Protein AF-A0A0F9A1L5-F1 (afdb_monomer)

Sequence (246 aa):
DGLPMYLDESDMRPLFGGRRVFIVKGAKEIPPLPSGDDVLIIVSASKKKLKSSNANRIHNFPKLKTYDDNNEVISWILKEGARLNIDLSRVAGALFVNCGRSLRKISSEIGKLAILSPTGAVAPQDARSIMCFSADLTPKSVVDSVCEGRPAMALAFLDKLQEGGDETGWIIAFLQRHVLRQFQMESLNEAGVPQTEAASRLGVHPFVYRKMSESRLGLWSRSSLFSSVEKLRELDVAHKRGKSRR

pLDDT: mean 78.54, std 10.48, range [40.97, 94.12]

Solvent-accessible surface area (backbone atoms only — not comparable to full-atom values): 14789 Å² total; per-residue (Å²): 138,62,67,68,61,52,52,60,59,55,70,53,79,59,95,80,71,66,76,47,77,47,76,46,74,69,43,93,62,84,71,88,76,64,88,66,93,49,61,49,78,47,80,38,53,88,86,61,90,83,84,61,94,85,54,92,75,85,87,83,83,75,83,71,49,76,48,99,93,52,42,45,58,45,58,47,46,44,52,54,24,54,75,64,57,25,42,35,84,80,36,30,68,57,48,38,70,75,42,54,88,41,62,69,56,41,50,54,52,50,54,55,48,39,72,76,36,74,74,44,71,53,49,62,67,59,49,58,67,70,42,58,71,74,63,59,79,38,52,62,58,26,42,51,24,51,66,62,73,33,58,71,60,17,49,59,44,46,60,60,35,53,78,79,43,93,53,61,71,55,32,53,53,50,43,51,56,47,46,54,49,49,52,52,49,50,53,35,54,75,70,67,47,53,65,67,58,42,13,57,77,70,73,45,54,52,71,56,42,48,50,61,49,68,68,35,74,85,77,69,48,74,68,58,42,52,54,48,51,53,54,49,50,52,49,51,54,32,46,79,66,67,65,62,82,124

Secondary structure (DSSP, 8-state):
--HHHHHHHHHSPPTT---EEEEE-S-SSPPPPPSSTTEEEEE--SSS----TT-S-----PPPPEETTEEHHHHHHHHHHHHTTEE-TTTHHHHHHHHTT-HHHHHHHHHHHHHH-SSEEPPHHHHHHHS-----S-HHHHHHHHHTT-HHHHHHHHHHHHTT---HHHHHHHHHHHHHHHHHHHHHHHTT--HHHHHHHTTS-HHHHHHHHHTTTTT--HHHHHH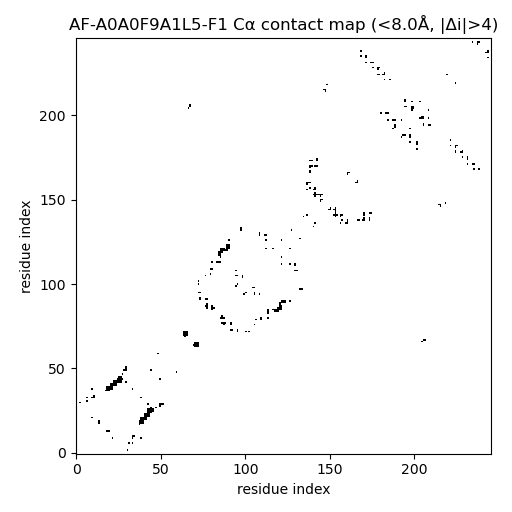HHHHHHHHHHHHHTTTT--

Structure (mmCIF, N/CA/C/O backbone):
data_AF-A0A0F9A1L5-F1
#
_entry.id   AF-A0A0F9A1L5-F1
#
loop_
_atom_site.group_PDB
_atom_site.id
_atom_site.type_symbol
_atom_site.label_atom_id
_atom_site.label_alt_id
_atom_site.label_comp_id
_atom_site.label_asym_id
_atom_site.label_entity_id
_atom_site.label_seq_id
_atom_site.pdbx_PDB_ins_code
_atom_site.Cartn_x
_atom_site.Cartn_y
_atom_site.Cartn_z
_atom_site.occupancy
_atom_site.B_iso_or_equiv
_atom_site.auth_seq_id
_atom_site.auth_comp_id
_atom_site.auth_asym_id
_atom_site.auth_atom_id
_atom_site.pdbx_PDB_model_num
ATOM 1 N N . ASP A 1 1 ? 24.715 -17.936 3.622 1.00 51.00 1 ASP A N 1
ATOM 2 C CA . ASP A 1 1 ? 25.396 -19.227 3.397 1.00 51.00 1 ASP A CA 1
ATOM 3 C C . ASP A 1 1 ? 26.012 -19.397 2.000 1.00 51.00 1 ASP A C 1
ATOM 5 O O . ASP A 1 1 ? 26.760 -20.337 1.816 1.00 51.00 1 ASP A O 1
ATOM 9 N N . GLY A 1 2 ? 25.816 -18.476 1.037 1.00 57.34 2 GLY A N 1
ATOM 10 C CA . GLY A 1 2 ? 26.421 -18.566 -0.313 1.00 57.34 2 GLY A CA 1
ATOM 11 C C . GLY A 1 2 ? 27.708 -17.758 -0.560 1.00 57.34 2 GLY A C 1
ATOM 12 O O . GLY A 1 2 ? 28.147 -17.662 -1.698 1.00 57.34 2 GLY A O 1
ATOM 13 N N . LEU A 1 3 ? 28.297 -17.136 0.469 1.00 60.75 3 LEU A N 1
ATOM 14 C CA . LEU A 1 3 ? 29.545 -16.361 0.330 1.00 60.75 3 LEU A CA 1
ATOM 15 C C . LEU A 1 3 ? 30.764 -17.204 -0.102 1.00 60.75 3 LEU A C 1
ATOM 17 O O . LEU A 1 3 ? 31.516 -16.703 -0.931 1.00 60.75 3 LEU A O 1
ATOM 21 N N . PRO A 1 4 ? 30.957 -18.448 0.391 1.00 61.22 4 PRO A N 1
ATOM 22 C CA . PRO A 1 4 ? 32.078 -19.292 -0.036 1.00 61.22 4 PRO A CA 1
ATOM 23 C C . PRO A 1 4 ? 32.006 -19.654 -1.527 1.00 61.22 4 PRO A C 1
ATOM 25 O O . PRO A 1 4 ? 32.971 -19.465 -2.251 1.00 61.22 4 PRO A O 1
ATOM 28 N N . MET A 1 5 ? 30.823 -20.052 -2.007 1.00 66.25 5 MET A N 1
ATOM 29 C CA . MET A 1 5 ? 30.584 -20.426 -3.409 1.00 66.25 5 MET A CA 1
ATOM 30 C C . MET A 1 5 ? 30.807 -19.260 -4.386 1.00 66.25 5 MET A C 1
ATOM 32 O O . MET A 1 5 ? 31.338 -19.450 -5.473 1.00 66.25 5 MET A O 1
ATOM 36 N N . TYR A 1 6 ? 30.438 -18.039 -3.987 1.00 72.31 6 TYR A N 1
ATOM 37 C CA . TYR A 1 6 ? 30.684 -16.840 -4.792 1.00 72.31 6 TYR A CA 1
ATOM 38 C C . TYR A 1 6 ? 32.181 -16.588 -5.022 1.00 72.31 6 TYR A C 1
ATOM 40 O O . TYR A 1 6 ? 32.547 -16.191 -6.123 1.00 72.31 6 TYR A O 1
ATOM 48 N N . LEU A 1 7 ? 33.034 -16.814 -4.016 1.00 70.94 7 LEU A N 1
ATOM 49 C CA . LEU A 1 7 ? 34.476 -16.578 -4.145 1.00 70.94 7 LEU A CA 1
ATOM 50 C C . LEU A 1 7 ? 35.096 -17.555 -5.139 1.00 70.94 7 LEU A C 1
ATOM 52 O O . LEU A 1 7 ? 35.741 -17.114 -6.090 1.00 70.94 7 LEU A O 1
ATOM 56 N N . ASP A 1 8 ? 34.782 -18.841 -4.986 1.00 73.81 8 ASP A N 1
ATOM 57 C CA . ASP A 1 8 ? 35.280 -19.896 -5.867 1.00 73.81 8 ASP A CA 1
ATOM 58 C C . ASP A 1 8 ? 34.876 -19.645 -7.329 1.00 73.81 8 ASP A C 1
ATOM 60 O O . ASP A 1 8 ? 35.714 -19.688 -8.225 1.00 73.81 8 ASP A O 1
ATOM 64 N N . GLU A 1 9 ? 33.611 -19.306 -7.594 1.00 74.19 9 GLU A N 1
ATOM 65 C CA . GLU A 1 9 ? 33.137 -19.007 -8.955 1.0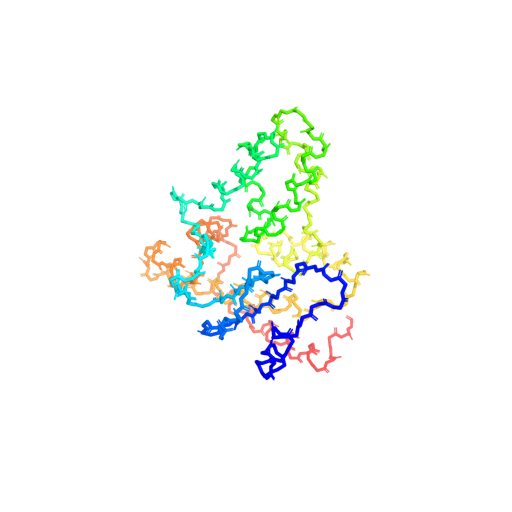0 74.19 9 GLU A CA 1
ATOM 66 C C . GLU A 1 9 ? 33.715 -17.701 -9.522 1.00 74.19 9 GLU A C 1
ATOM 68 O O . GLU A 1 9 ? 33.924 -17.571 -10.735 1.00 74.19 9 GLU A O 1
ATOM 73 N N . SER A 1 10 ? 33.970 -16.716 -8.659 1.00 70.94 10 SER A N 1
ATOM 74 C CA . SER A 1 10 ? 34.492 -15.412 -9.066 1.00 70.94 10 SER A CA 1
ATOM 75 C C . SER A 1 10 ? 35.963 -15.451 -9.486 1.00 70.94 10 SER A C 1
ATOM 77 O O . SER A 1 10 ? 36.361 -14.675 -10.360 1.00 70.94 10 SER A O 1
ATOM 79 N N . ASP A 1 11 ? 36.731 -16.420 -8.990 1.00 73.06 11 ASP A N 1
ATOM 80 C CA . ASP A 1 11 ? 38.130 -16.628 -9.376 1.00 73.06 11 ASP A CA 1
ATOM 81 C C . ASP A 1 11 ? 38.292 -17.588 -10.575 1.00 73.06 11 ASP A C 1
ATOM 83 O O . ASP A 1 11 ? 39.351 -17.634 -11.208 1.00 73.06 11 ASP A O 1
ATOM 87 N N . MET A 1 12 ? 37.236 -18.313 -10.970 1.00 76.31 12 MET A N 1
ATOM 88 C CA . MET A 1 12 ? 37.276 -19.200 -12.140 1.00 76.31 12 MET A CA 1
ATOM 89 C C . MET A 1 12 ? 37.280 -18.434 -13.467 1.00 76.31 12 MET A C 1
ATOM 91 O O . MET A 1 12 ? 36.335 -17.722 -13.802 1.00 76.31 12 MET A O 1
ATOM 95 N N . ARG A 1 13 ? 38.300 -18.653 -14.305 1.00 72.19 13 ARG A N 1
ATOM 96 C CA . ARG A 1 13 ? 38.320 -18.089 -15.664 1.00 72.19 13 ARG A CA 1
ATOM 97 C C . ARG A 1 13 ? 37.220 -18.719 -16.533 1.00 72.19 13 ARG A C 1
ATOM 99 O O . ARG A 1 13 ? 37.105 -19.945 -16.566 1.00 72.19 13 ARG A O 1
ATOM 106 N N . PRO A 1 14 ? 36.437 -17.920 -17.277 1.00 74.62 14 PRO A N 1
ATOM 107 C CA . PRO A 1 14 ? 35.403 -18.452 -18.152 1.00 74.62 14 PRO A CA 1
ATOM 108 C C . PRO A 1 14 ? 36.034 -19.247 -19.300 1.00 74.62 14 PRO A C 1
ATOM 110 O O . PRO A 1 14 ? 36.893 -18.737 -20.018 1.00 74.62 14 PRO A O 1
ATOM 113 N N . LEU A 1 15 ? 35.562 -20.482 -19.496 1.00 71.25 15 LEU A N 1
ATOM 114 C CA . LEU A 1 15 ? 36.123 -21.458 -20.445 1.00 71.25 15 LEU A CA 1
ATOM 115 C C . LEU A 1 15 ? 36.161 -20.985 -21.908 1.00 71.25 15 LEU A C 1
ATOM 117 O O . LEU A 1 15 ? 36.963 -21.490 -22.685 1.00 71.25 15 LEU A O 1
ATOM 121 N N . PHE A 1 16 ? 35.328 -20.012 -22.282 1.00 74.62 16 PHE A N 1
ATOM 122 C CA . PHE A 1 16 ? 35.190 -19.546 -23.668 1.00 74.62 16 PHE A CA 1
ATOM 123 C C . PHE A 1 16 ? 35.529 -18.066 -23.870 1.00 74.62 16 PHE A C 1
ATOM 125 O O . PHE A 1 16 ? 35.281 -17.535 -24.946 1.00 74.62 16 PHE A O 1
ATOM 132 N N . GLY A 1 17 ? 36.095 -17.401 -22.853 1.00 69.19 17 GLY A N 1
ATOM 133 C CA . GLY A 1 17 ? 36.328 -15.956 -22.881 1.00 69.19 17 GLY A CA 1
ATOM 134 C C . GLY A 1 17 ? 35.011 -15.171 -22.864 1.00 69.19 17 GLY A C 1
ATOM 135 O O . GLY A 1 17 ? 34.242 -15.159 -23.818 1.00 69.19 17 GLY A O 1
ATOM 136 N N . GLY A 1 18 ? 34.714 -14.497 -21.757 1.00 75.19 18 GLY A N 1
ATOM 137 C CA . GLY A 1 18 ? 33.472 -13.742 -21.620 1.00 75.19 18 GLY A CA 1
ATOM 138 C C . GLY A 1 18 ? 33.444 -12.929 -20.338 1.00 75.19 18 GLY A C 1
ATOM 139 O O . GLY A 1 18 ? 34.212 -13.191 -19.418 1.00 75.19 18 GLY A O 1
ATOM 140 N N . ARG A 1 19 ? 32.560 -11.930 -20.279 1.00 82.12 19 ARG A N 1
ATOM 141 C CA . ARG A 1 19 ? 32.339 -11.162 -19.049 1.00 82.12 19 ARG A CA 1
ATOM 142 C C . ARG A 1 19 ? 31.378 -11.912 -18.134 1.00 82.12 19 ARG A C 1
ATOM 144 O O . ARG A 1 19 ? 30.372 -12.441 -18.600 1.00 82.12 19 ARG A O 1
ATOM 151 N N . ARG A 1 20 ? 31.664 -11.922 -16.837 1.00 81.50 20 ARG A N 1
ATOM 152 C CA . ARG A 1 20 ? 30.852 -12.577 -15.804 1.00 81.50 20 ARG A CA 1
ATOM 153 C C . ARG A 1 20 ? 30.088 -11.528 -15.006 1.00 81.50 20 ARG A C 1
ATOM 155 O O . ARG A 1 20 ? 30.603 -10.439 -14.759 1.00 81.50 20 ARG A O 1
ATOM 162 N N . VAL A 1 21 ? 28.855 -11.841 -14.610 1.00 84.75 21 VAL A N 1
ATOM 163 C CA . VAL A 1 21 ? 28.034 -10.949 -13.780 1.00 84.75 21 VAL A CA 1
ATOM 164 C C . VAL A 1 21 ? 27.566 -11.689 -12.537 1.00 84.75 21 VAL A C 1
ATOM 166 O O . VAL A 1 21 ? 26.820 -12.659 -12.644 1.00 84.75 21 VAL A O 1
ATOM 169 N N . PHE A 1 22 ? 27.940 -11.192 -11.360 1.00 85.75 22 PHE A N 1
ATOM 170 C CA . PHE A 1 22 ? 27.479 -11.722 -10.077 1.00 85.75 22 PHE A CA 1
ATOM 171 C C . PHE A 1 22 ? 26.500 -10.753 -9.418 1.00 85.75 22 PHE A C 1
ATOM 173 O O . PHE A 1 22 ? 26.768 -9.556 -9.309 1.00 85.75 22 PHE A O 1
ATOM 180 N N . ILE A 1 23 ? 25.357 -11.262 -8.951 1.00 86.25 23 ILE A N 1
ATOM 181 C CA . ILE A 1 23 ? 24.341 -10.462 -8.256 1.00 86.25 23 ILE A CA 1
ATOM 182 C C . ILE A 1 23 ? 24.229 -10.945 -6.812 1.00 86.25 23 ILE A C 1
ATOM 184 O O . ILE A 1 23 ? 23.592 -11.957 -6.525 1.00 86.25 23 ILE A O 1
ATOM 188 N N . VAL A 1 24 ? 24.791 -10.173 -5.885 1.00 85.88 24 VAL A N 1
ATOM 189 C CA . VAL A 1 24 ? 24.735 -10.457 -4.449 1.00 85.88 24 VAL A CA 1
ATOM 190 C C . VAL A 1 24 ? 23.568 -9.6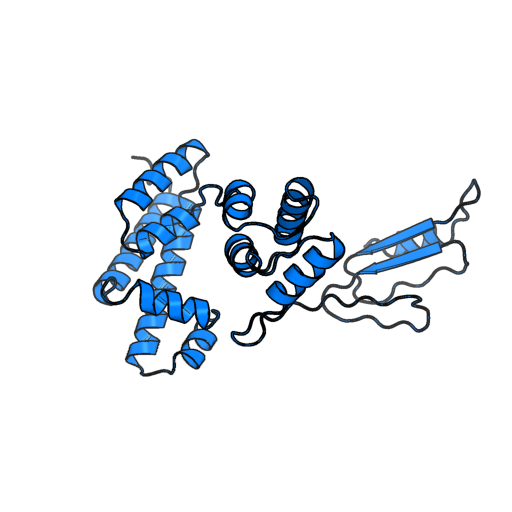84 -3.837 1.00 85.88 24 VAL A C 1
ATOM 192 O O . VAL A 1 24 ? 23.600 -8.458 -3.710 1.00 85.88 24 VAL A O 1
ATOM 195 N N . LYS A 1 25 ? 22.498 -10.397 -3.472 1.00 85.25 25 LYS A N 1
ATOM 196 C CA . LYS A 1 25 ? 21.269 -9.807 -2.916 1.00 85.25 25 LYS A CA 1
ATOM 197 C C . LYS A 1 25 ? 21.288 -9.800 -1.388 1.00 85.25 25 LYS A C 1
ATOM 199 O O . LYS A 1 25 ? 21.671 -10.781 -0.765 1.00 85.25 25 LYS A O 1
ATOM 204 N N . GLY A 1 26 ? 20.798 -8.718 -0.784 1.00 84.19 26 GLY A N 1
ATOM 205 C CA . GLY A 1 26 ? 20.629 -8.619 0.670 1.00 84.19 26 GLY A CA 1
ATOM 206 C C . GLY A 1 26 ? 21.943 -8.564 1.454 1.00 84.19 26 GLY A C 1
ATOM 207 O O . GLY A 1 26 ? 21.976 -8.973 2.614 1.00 84.19 26 GLY A O 1
ATOM 208 N N . ALA A 1 27 ? 23.016 -8.070 0.836 1.00 85.19 27 ALA A N 1
ATOM 209 C CA . ALA A 1 27 ? 24.334 -8.008 1.446 1.00 85.19 27 ALA A CA 1
ATOM 210 C C . ALA A 1 27 ? 24.335 -7.087 2.678 1.00 85.19 27 ALA A C 1
ATOM 212 O O . ALA A 1 27 ? 23.818 -5.965 2.640 1.00 85.19 27 ALA A O 1
ATOM 213 N N . LYS A 1 28 ? 24.914 -7.570 3.784 1.00 85.62 28 LYS A N 1
ATOM 214 C CA . LYS A 1 28 ? 25.139 -6.768 5.000 1.00 85.62 28 LYS A CA 1
ATOM 215 C C . LYS A 1 28 ? 26.419 -5.939 4.905 1.00 85.62 28 LYS A C 1
ATOM 217 O O . LYS A 1 28 ? 26.470 -4.845 5.458 1.00 85.62 28 LYS A O 1
ATOM 222 N N . GLU A 1 29 ? 27.405 -6.459 4.185 1.00 86.25 29 GLU A N 1
ATOM 223 C CA . GLU A 1 29 ? 28.727 -5.880 3.954 1.00 86.25 29 GLU A CA 1
ATOM 224 C C . GLU A 1 29 ? 29.121 -6.105 2.494 1.00 86.25 29 GLU A C 1
ATOM 226 O O . GLU A 1 29 ? 28.464 -6.867 1.780 1.00 86.25 29 GLU A O 1
ATOM 231 N N . ILE A 1 30 ? 30.154 -5.404 2.028 1.00 84.12 30 ILE A N 1
ATOM 232 C CA . ILE A 1 30 ? 30.657 -5.595 0.666 1.00 84.12 30 ILE A CA 1
ATOM 233 C C . ILE A 1 30 ? 31.367 -6.949 0.633 1.00 84.12 30 ILE A C 1
ATOM 235 O O . ILE A 1 30 ? 32.288 -7.142 1.427 1.00 84.12 30 ILE A O 1
ATOM 239 N N . PRO A 1 31 ? 30.938 -7.890 -0.228 1.00 83.69 31 PRO A N 1
ATOM 240 C CA . PRO A 1 31 ? 31.643 -9.154 -0.366 1.00 83.69 31 PRO A CA 1
ATOM 241 C C . PRO A 1 31 ? 33.058 -8.892 -0.899 1.00 83.69 31 PRO A C 1
ATOM 243 O O . PRO A 1 31 ? 33.277 -7.863 -1.549 1.00 83.69 31 PRO A O 1
ATOM 246 N N . PRO A 1 32 ? 34.011 -9.808 -0.667 1.00 82.94 32 PRO A N 1
ATOM 247 C CA . PRO A 1 32 ? 35.329 -9.685 -1.269 1.00 82.94 32 PRO A CA 1
ATOM 248 C C . PRO A 1 32 ? 35.186 -9.545 -2.789 1.00 82.94 32 PRO A C 1
ATOM 250 O O . PRO A 1 32 ? 34.345 -10.196 -3.417 1.00 82.94 32 PRO A O 1
ATOM 253 N N . LEU A 1 33 ? 35.939 -8.615 -3.366 1.00 79.88 33 LEU A N 1
ATOM 254 C CA . LEU A 1 33 ? 35.862 -8.334 -4.792 1.00 79.88 33 LEU A CA 1
ATOM 255 C C . LEU A 1 33 ? 36.923 -9.196 -5.497 1.00 79.88 33 LEU A C 1
ATOM 257 O O . LEU A 1 33 ? 38.094 -9.057 -5.141 1.00 79.88 33 LEU A O 1
ATOM 261 N N . PRO A 1 34 ? 36.551 -10.080 -6.442 1.00 75.00 34 PRO A N 1
ATOM 262 C CA . PRO A 1 34 ? 37.499 -10.803 -7.282 1.00 75.00 34 PRO A CA 1
ATOM 263 C C . PRO A 1 34 ? 38.436 -9.850 -8.017 1.00 75.00 34 PRO A C 1
ATOM 265 O O . PRO A 1 34 ? 38.108 -8.690 -8.284 1.00 75.00 34 PRO A O 1
ATOM 268 N N . SER A 1 35 ? 39.603 -10.374 -8.371 1.00 68.75 35 SER A N 1
ATOM 269 C CA . SER A 1 35 ? 40.602 -9.645 -9.148 1.00 68.75 35 SER A CA 1
ATOM 270 C C . SER A 1 35 ? 40.353 -9.852 -10.644 1.00 68.75 35 SER A C 1
ATOM 272 O O . SER A 1 35 ? 40.331 -10.991 -11.101 1.00 68.75 35 SER A O 1
ATOM 274 N N . GLY A 1 36 ? 40.196 -8.771 -11.414 1.00 70.94 36 GLY A N 1
ATOM 275 C CA . GLY A 1 36 ? 40.075 -8.829 -12.878 1.00 70.94 36 GLY A CA 1
ATOM 276 C C . GLY A 1 36 ? 39.043 -7.865 -13.467 1.00 70.94 36 GLY A C 1
ATOM 277 O O . GLY A 1 36 ? 38.076 -7.485 -12.810 1.00 70.94 36 GLY A O 1
ATOM 278 N N . ASP A 1 37 ? 39.239 -7.493 -14.735 1.00 74.12 37 ASP A N 1
ATOM 279 C CA . ASP A 1 37 ? 38.371 -6.551 -15.465 1.00 74.12 37 ASP A CA 1
ATOM 280 C C . ASP A 1 37 ? 37.212 -7.248 -16.211 1.00 74.12 37 ASP A C 1
ATOM 282 O O . ASP A 1 37 ? 36.395 -6.604 -16.875 1.00 74.12 37 ASP A O 1
ATOM 286 N N . ASP A 1 38 ? 37.124 -8.578 -16.123 1.00 78.69 38 ASP A N 1
ATOM 287 C CA . ASP A 1 38 ? 36.108 -9.399 -16.784 1.00 78.69 38 ASP A CA 1
ATOM 288 C C . ASP A 1 38 ? 34.854 -9.631 -15.923 1.00 78.69 38 ASP A C 1
ATOM 290 O O . ASP A 1 38 ? 33.894 -10.237 -16.403 1.00 78.69 38 ASP A O 1
ATOM 294 N N . VAL A 1 39 ? 34.819 -9.131 -14.682 1.00 80.56 39 VAL A N 1
ATOM 295 C CA . VAL A 1 39 ? 33.730 -9.389 -13.729 1.00 80.56 39 VAL A CA 1
ATOM 296 C C . VAL A 1 39 ? 32.977 -8.112 -13.348 1.00 80.56 39 VAL A C 1
ATOM 298 O O . VAL A 1 39 ? 33.543 -7.156 -12.826 1.00 80.56 39 VAL A O 1
ATOM 301 N N . LEU A 1 40 ? 31.655 -8.111 -13.542 1.00 82.75 40 LEU A N 1
ATOM 302 C CA . LEU A 1 40 ? 30.743 -7.105 -12.996 1.00 82.75 40 LEU A CA 1
ATOM 303 C C . LEU A 1 40 ? 30.022 -7.664 -11.767 1.00 82.75 40 LEU A C 1
ATOM 305 O O . LEU A 1 40 ? 29.357 -8.694 -11.841 1.00 82.75 40 LEU A O 1
ATOM 309 N N . ILE A 1 41 ? 30.073 -6.947 -10.647 1.00 84.69 41 ILE A N 1
ATOM 310 C CA . ILE A 1 41 ? 29.390 -7.357 -9.414 1.00 84.69 41 ILE A CA 1
ATOM 311 C C . ILE A 1 41 ? 28.335 -6.324 -9.056 1.00 84.69 41 ILE A C 1
ATOM 313 O O . ILE A 1 41 ? 28.618 -5.133 -8.916 1.00 84.69 41 ILE A O 1
ATOM 317 N N . ILE A 1 42 ? 27.105 -6.791 -8.874 1.00 86.00 42 ILE A N 1
ATOM 318 C CA . ILE A 1 42 ? 25.981 -5.983 -8.419 1.00 86.00 42 ILE A CA 1
ATOM 319 C C . ILE A 1 42 ? 25.661 -6.392 -6.989 1.00 86.00 42 ILE A C 1
ATOM 321 O O . ILE A 1 42 ? 25.147 -7.480 -6.733 1.00 86.00 42 ILE A O 1
ATOM 325 N N . VAL A 1 43 ? 25.934 -5.489 -6.052 1.00 86.06 43 VAL A N 1
ATOM 326 C CA . VAL A 1 43 ? 25.644 -5.690 -4.631 1.00 86.06 43 VAL A CA 1
ATOM 327 C C . VAL A 1 43 ? 24.387 -4.910 -4.263 1.00 86.06 43 VAL A C 1
ATOM 329 O O . VAL A 1 43 ? 24.335 -3.688 -4.395 1.00 86.06 43 VAL A O 1
ATOM 332 N N . SER A 1 44 ? 23.363 -5.611 -3.780 1.00 86.62 44 SER A N 1
ATOM 333 C CA . SER A 1 44 ? 22.122 -5.009 -3.289 1.00 86.62 44 SER A CA 1
ATOM 334 C C . SER A 1 44 ? 22.030 -5.135 -1.771 1.00 86.62 44 SER A C 1
ATOM 336 O O . SER A 1 44 ? 22.150 -6.233 -1.229 1.00 86.62 44 SER A O 1
ATOM 338 N N . ALA A 1 45 ? 21.767 -4.018 -1.089 1.00 84.81 45 ALA A N 1
ATOM 339 C CA . ALA A 1 45 ? 21.586 -3.946 0.359 1.00 84.81 45 ALA A CA 1
ATOM 340 C C . ALA A 1 45 ? 20.262 -3.248 0.706 1.00 84.81 45 ALA A C 1
ATOM 342 O O . ALA A 1 45 ? 19.893 -2.251 0.087 1.00 84.81 45 ALA A O 1
ATOM 343 N N . SER A 1 46 ? 19.549 -3.757 1.714 1.00 75.94 46 SER A N 1
ATOM 344 C CA . SER A 1 46 ? 18.154 -3.357 1.983 1.00 75.94 46 SER A CA 1
ATOM 345 C C . SER A 1 46 ? 17.980 -2.396 3.165 1.00 75.94 46 SER A C 1
ATOM 347 O O . SER A 1 46 ? 16.885 -1.876 3.370 1.00 75.94 46 SER A O 1
ATOM 349 N N . LYS A 1 47 ? 19.023 -2.189 3.983 1.00 71.69 47 LYS A N 1
ATOM 350 C CA . LYS A 1 47 ? 18.933 -1.426 5.250 1.00 71.69 47 LYS A CA 1
ATOM 351 C C . LYS A 1 47 ? 19.969 -0.317 5.396 1.00 71.69 47 LYS A C 1
ATOM 353 O O . LYS A 1 47 ? 19.665 0.722 5.969 1.00 71.69 47 LYS A O 1
ATOM 358 N N . LYS A 1 48 ? 21.186 -0.536 4.901 1.00 81.06 48 LYS A N 1
ATOM 359 C CA . LYS A 1 48 ? 22.305 0.399 5.033 1.00 81.06 48 LYS A CA 1
ATOM 360 C C . LYS A 1 48 ? 22.949 0.606 3.673 1.00 81.06 48 LYS A C 1
ATOM 362 O O . LYS A 1 48 ? 23.119 -0.343 2.913 1.00 81.06 48 LYS A O 1
ATOM 367 N N . LYS A 1 49 ? 23.332 1.851 3.394 1.00 80.81 49 LYS A N 1
ATOM 368 C CA . LYS A 1 49 ? 24.170 2.173 2.242 1.00 80.81 49 LYS A CA 1
ATOM 369 C C . LYS A 1 49 ? 25.565 1.598 2.473 1.00 80.81 49 LYS A C 1
ATOM 371 O O . LYS A 1 49 ? 26.245 1.994 3.419 1.00 80.81 49 LYS A O 1
ATOM 376 N N . LEU A 1 50 ? 25.980 0.691 1.599 1.00 84.19 50 LEU A N 1
ATOM 377 C CA . LEU A 1 50 ? 27.353 0.203 1.546 1.00 84.19 50 LEU A CA 1
ATOM 378 C C . LEU A 1 50 ? 28.193 1.168 0.700 1.00 84.19 50 LEU A C 1
ATOM 380 O O . LEU A 1 50 ? 27.700 1.727 -0.282 1.00 84.19 50 LEU A O 1
ATOM 384 N N . LYS A 1 51 ? 29.438 1.416 1.112 1.00 82.12 51 LYS A N 1
ATOM 385 C CA . LYS A 1 51 ? 30.383 2.295 0.411 1.00 82.12 51 LYS A CA 1
ATOM 386 C C . LYS A 1 51 ? 31.665 1.516 0.144 1.00 82.12 51 LYS A C 1
ATOM 388 O O . LYS A 1 51 ? 32.227 0.973 1.086 1.00 82.12 51 LYS A O 1
ATOM 393 N N . SER A 1 52 ? 32.107 1.491 -1.109 1.00 81.69 52 SER A N 1
ATOM 394 C CA . SER A 1 52 ? 33.400 0.942 -1.525 1.00 81.69 52 SER A CA 1
ATOM 395 C C . SER A 1 52 ? 34.105 1.968 -2.400 1.00 81.69 52 SER A C 1
ATOM 397 O O . SER A 1 52 ? 33.445 2.593 -3.230 1.00 81.69 52 SER A O 1
ATOM 399 N N . SER A 1 53 ? 35.421 2.114 -2.247 1.00 81.38 53 SER A N 1
ATOM 400 C CA . SER A 1 53 ? 36.263 2.871 -3.186 1.00 81.38 53 SER A CA 1
ATOM 401 C C . SER A 1 53 ? 36.255 2.258 -4.587 1.00 81.38 53 SER A C 1
ATOM 403 O O . SER A 1 53 ? 36.428 2.971 -5.564 1.00 81.38 53 SER A O 1
ATOM 405 N N . ASN A 1 54 ? 35.985 0.954 -4.684 1.00 79.31 54 ASN A N 1
ATOM 406 C CA . ASN A 1 54 ? 36.002 0.197 -5.936 1.00 79.31 54 ASN A CA 1
ATOM 407 C C . ASN A 1 54 ? 34.632 0.198 -6.642 1.00 79.31 54 ASN A C 1
ATOM 409 O O . ASN A 1 54 ? 34.434 -0.493 -7.638 1.00 79.31 54 ASN A O 1
ATOM 413 N N . ALA A 1 55 ? 33.641 0.924 -6.112 1.00 81.00 55 ALA A N 1
ATOM 414 C CA . ALA A 1 55 ? 32.315 0.982 -6.710 1.00 81.00 55 ALA A CA 1
ATOM 415 C C . ALA A 1 55 ? 32.284 1.976 -7.879 1.00 81.00 55 ALA A C 1
ATOM 417 O O . ALA A 1 55 ? 32.243 3.186 -7.669 1.00 81.00 55 ALA A O 1
ATOM 418 N N . ASN A 1 56 ? 32.179 1.460 -9.105 1.00 82.94 56 ASN A N 1
ATOM 419 C CA . ASN A 1 56 ? 32.011 2.291 -10.304 1.00 82.94 56 ASN A CA 1
ATOM 420 C C . ASN A 1 56 ? 30.702 3.099 -10.296 1.00 82.94 56 ASN A C 1
ATOM 422 O O . ASN A 1 56 ? 30.647 4.213 -10.812 1.00 82.94 56 ASN A O 1
ATOM 426 N N . ARG A 1 57 ? 29.617 2.539 -9.740 1.00 83.62 57 ARG A N 1
ATOM 427 C CA . ARG A 1 57 ? 28.306 3.201 -9.634 1.00 83.62 57 ARG A CA 1
ATOM 428 C C . ARG A 1 57 ? 27.625 2.846 -8.322 1.00 83.62 57 ARG A C 1
ATOM 430 O O . ARG A 1 57 ? 27.612 1.688 -7.914 1.00 83.62 57 ARG A O 1
ATOM 437 N N . ILE A 1 58 ? 27.006 3.841 -7.687 1.00 82.25 58 ILE A N 1
ATOM 438 C CA . ILE A 1 58 ? 26.222 3.657 -6.463 1.00 82.25 58 ILE A CA 1
ATOM 439 C C . ILE A 1 58 ? 24.836 4.256 -6.678 1.00 82.25 58 ILE A C 1
ATOM 441 O O . ILE A 1 58 ? 24.685 5.472 -6.787 1.00 82.25 58 ILE A O 1
ATOM 445 N N . HIS A 1 59 ? 23.817 3.400 -6.679 1.00 83.56 59 HIS A N 1
ATOM 446 C CA . HIS A 1 59 ? 22.420 3.816 -6.755 1.00 83.56 59 HIS A CA 1
ATOM 447 C C . HIS A 1 59 ? 21.771 3.732 -5.375 1.00 83.56 59 HIS A C 1
ATOM 449 O O . HIS A 1 59 ? 21.928 2.743 -4.660 1.00 83.56 59 HIS A O 1
ATOM 455 N N . ASN A 1 60 ? 21.046 4.783 -4.994 1.00 81.00 60 ASN A N 1
ATOM 456 C CA . ASN A 1 60 ? 20.283 4.820 -3.754 1.00 81.00 60 ASN A CA 1
ATOM 457 C C . ASN A 1 60 ? 18.789 4.827 -4.077 1.00 81.00 60 ASN A C 1
ATOM 459 O O . ASN A 1 60 ? 18.336 5.663 -4.855 1.00 81.00 60 ASN A O 1
ATOM 463 N N . PHE A 1 61 ? 18.039 3.933 -3.440 1.00 80.69 61 PHE A N 1
ATOM 464 C CA . PHE A 1 61 ? 16.592 3.811 -3.604 1.00 80.69 61 PHE A CA 1
ATOM 465 C C . PHE A 1 61 ? 15.907 4.118 -2.267 1.00 80.69 61 PHE A C 1
ATOM 467 O O . PHE A 1 61 ? 15.446 3.199 -1.583 1.00 80.69 61 PHE A O 1
ATOM 474 N N . PRO A 1 62 ? 15.896 5.392 -1.828 1.00 76.88 62 PRO A N 1
ATOM 475 C CA . PRO A 1 62 ? 15.220 5.759 -0.595 1.00 76.88 62 PRO A CA 1
ATOM 476 C C . PRO A 1 62 ? 13.721 5.477 -0.719 1.00 76.88 62 PRO A C 1
ATOM 478 O O . PRO A 1 62 ? 13.133 5.565 -1.799 1.00 76.88 62 PRO A O 1
ATOM 481 N N . LYS A 1 63 ? 13.078 5.164 0.410 1.00 77.88 63 LYS A N 1
ATOM 482 C CA . LYS A 1 63 ? 11.615 5.151 0.452 1.00 77.88 63 LYS A CA 1
ATOM 483 C C . LYS A 1 63 ? 11.121 6.567 0.182 1.00 77.88 63 LYS A C 1
ATOM 485 O O . LYS A 1 63 ? 11.461 7.476 0.934 1.00 77.88 63 LYS A O 1
ATOM 490 N N . LEU A 1 64 ? 10.297 6.712 -0.849 1.00 82.56 64 LEU A N 1
ATOM 491 C CA . LEU A 1 64 ? 9.719 7.998 -1.212 1.00 82.56 64 LEU A CA 1
ATOM 492 C C . LEU A 1 64 ? 8.782 8.498 -0.107 1.00 82.56 64 LEU A C 1
ATOM 494 O O . LEU A 1 64 ? 7.938 7.741 0.402 1.00 82.56 64 LEU A O 1
ATOM 498 N N . LYS A 1 65 ? 8.965 9.760 0.277 1.00 79.75 65 LYS A N 1
ATOM 499 C CA . LYS A 1 65 ? 8.117 10.503 1.209 1.00 79.75 65 LYS A CA 1
ATOM 500 C C . LYS A 1 65 ? 6.799 10.856 0.532 1.00 79.75 65 LYS A C 1
ATOM 502 O O . LYS A 1 65 ? 6.725 11.044 -0.677 1.00 79.75 65 LYS A O 1
ATOM 507 N N . THR A 1 66 ? 5.739 10.913 1.322 1.00 74.12 66 THR A N 1
ATOM 508 C CA . THR A 1 66 ? 4.383 11.136 0.816 1.00 74.12 66 THR A CA 1
ATOM 509 C C . THR A 1 66 ? 3.677 12.186 1.663 1.00 74.12 66 THR A C 1
ATOM 511 O O . THR A 1 66 ? 2.568 11.894 2.061 1.00 74.12 66 THR A O 1
ATOM 514 N N . TYR A 1 67 ? 4.328 13.295 2.041 1.00 64.75 67 TYR A N 1
ATOM 515 C CA . TYR A 1 67 ? 3.709 14.363 2.853 1.00 64.75 67 TYR A CA 1
ATOM 516 C C . TYR A 1 67 ? 2.788 15.255 1.994 1.00 64.75 67 TYR A C 1
ATOM 518 O O . TYR A 1 67 ? 2.922 15.250 0.768 1.00 64.75 67 TYR A O 1
ATOM 526 N N . ASP A 1 68 ? 1.863 15.992 2.626 1.00 49.62 68 ASP A N 1
ATOM 527 C CA . ASP A 1 68 ? 0.787 16.771 1.971 1.00 49.62 68 ASP A CA 1
ATOM 528 C C . ASP A 1 68 ? 1.300 17.802 0.941 1.00 49.62 68 ASP A C 1
ATOM 530 O O . ASP A 1 68 ? 0.673 18.023 -0.091 1.00 49.62 68 ASP A O 1
ATOM 534 N N . ASP A 1 69 ? 2.455 18.398 1.202 1.00 55.19 69 ASP A N 1
ATOM 535 C CA . ASP A 1 69 ? 3.117 19.452 0.431 1.00 55.19 69 ASP A CA 1
ATOM 536 C C . ASP A 1 69 ? 4.198 18.922 -0.530 1.00 55.19 69 ASP A C 1
ATOM 538 O O . ASP A 1 69 ? 4.626 19.628 -1.443 1.00 55.19 69 ASP A O 1
ATOM 542 N N . ASN A 1 70 ? 4.630 17.666 -0.365 1.00 64.62 70 ASN A N 1
ATOM 543 C CA . ASN A 1 70 ? 5.671 17.062 -1.197 1.00 64.62 70 ASN A CA 1
ATOM 544 C C . ASN A 1 70 ? 5.529 15.533 -1.293 1.00 64.62 70 ASN A C 1
ATOM 546 O O . ASN A 1 70 ? 6.198 14.759 -0.594 1.00 64.62 70 ASN A O 1
ATOM 550 N N . ASN A 1 71 ? 4.643 15.086 -2.187 1.00 80.75 71 ASN A N 1
ATOM 551 C CA . ASN A 1 71 ? 4.493 13.672 -2.505 1.00 80.75 71 ASN A CA 1
ATOM 552 C C . ASN A 1 71 ? 5.523 13.240 -3.561 1.00 80.75 71 ASN A C 1
ATOM 554 O O . ASN A 1 71 ? 5.302 13.352 -4.768 1.00 80.75 71 ASN A O 1
ATOM 558 N N . GLU A 1 72 ? 6.639 12.678 -3.098 1.00 87.69 72 GLU A N 1
ATOM 559 C CA . GLU A 1 72 ? 7.733 12.222 -3.957 1.00 87.69 72 GLU A CA 1
ATOM 560 C C . GLU A 1 72 ? 7.305 11.085 -4.904 1.00 87.69 72 GLU A C 1
ATOM 562 O O . GLU A 1 72 ? 7.928 10.903 -5.948 1.00 87.69 72 GLU A O 1
ATOM 567 N N . VAL A 1 73 ? 6.230 10.344 -4.592 1.00 86.56 73 VAL A N 1
ATOM 568 C CA . VAL A 1 73 ? 5.679 9.313 -5.492 1.00 86.56 73 VAL A CA 1
ATOM 569 C C . VAL A 1 73 ? 5.008 9.950 -6.707 1.00 86.56 73 VAL A C 1
ATOM 571 O O . VAL A 1 73 ? 5.192 9.461 -7.817 1.00 86.56 73 VAL A O 1
ATOM 574 N N . ILE A 1 74 ? 4.287 11.060 -6.528 1.00 88.06 74 ILE A N 1
ATOM 575 C CA . ILE A 1 74 ? 3.698 11.813 -7.647 1.00 88.06 74 ILE A CA 1
ATOM 576 C C . ILE A 1 74 ? 4.811 12.404 -8.513 1.00 88.06 74 ILE A C 1
ATOM 578 O O . ILE A 1 74 ? 4.804 12.224 -9.727 1.00 88.06 74 ILE A O 1
ATOM 582 N N . SER A 1 75 ? 5.825 13.010 -7.896 1.00 91.44 75 SER A N 1
ATOM 583 C CA . SER A 1 75 ? 7.003 13.511 -8.616 1.00 91.44 75 SER A CA 1
ATOM 584 C C . SER A 1 75 ? 7.725 12.406 -9.393 1.00 91.44 75 SER A C 1
ATOM 586 O O . SER A 1 75 ? 8.214 12.636 -10.498 1.00 91.44 75 SER A O 1
ATOM 588 N N . TRP A 1 76 ? 7.785 11.193 -8.839 1.00 94.12 76 TRP A N 1
ATOM 589 C CA . TRP A 1 76 ? 8.333 10.029 -9.528 1.00 94.12 76 TRP A CA 1
ATOM 590 C C . TRP A 1 76 ? 7.460 9.590 -10.712 1.00 94.12 76 TRP A C 1
ATOM 592 O O . TRP A 1 76 ? 8.006 9.341 -11.782 1.00 94.12 76 TRP A O 1
ATOM 602 N N . ILE A 1 77 ? 6.127 9.572 -10.564 1.00 92.62 77 ILE A N 1
ATOM 603 C CA . ILE A 1 77 ? 5.186 9.274 -11.660 1.00 92.62 77 ILE A CA 1
ATOM 604 C C . ILE A 1 77 ? 5.410 10.225 -12.838 1.00 92.62 77 ILE A C 1
ATOM 606 O O . ILE A 1 77 ? 5.537 9.773 -13.972 1.00 92.62 77 ILE A O 1
ATOM 610 N N . LEU A 1 78 ? 5.504 11.530 -12.572 1.00 93.56 78 LEU A N 1
ATOM 611 C CA . LEU A 1 78 ? 5.708 12.539 -13.616 1.00 93.56 78 LEU A CA 1
ATOM 612 C C . LEU A 1 78 ? 7.045 12.348 -14.345 1.00 93.56 78 LEU A C 1
ATOM 614 O O . LEU A 1 78 ? 7.098 12.435 -15.570 1.00 93.56 78 LEU A O 1
ATOM 618 N N . LYS A 1 79 ? 8.117 12.028 -13.608 1.00 94.00 79 LYS A N 1
ATOM 619 C CA . LYS A 1 79 ? 9.430 11.713 -14.197 1.00 94.00 79 LYS A CA 1
ATOM 620 C C . LYS A 1 79 ? 9.393 10.449 -15.051 1.00 94.00 79 LYS A C 1
ATOM 622 O O . LYS A 1 79 ? 10.016 10.415 -16.107 1.00 94.00 79 LYS A O 1
ATOM 627 N N . GLU A 1 80 ? 8.676 9.425 -14.601 1.00 93.69 80 GLU A N 1
ATOM 628 C CA . GLU A 1 80 ? 8.562 8.167 -15.335 1.00 93.69 80 GLU A CA 1
ATOM 629 C C . GLU A 1 80 ? 7.728 8.326 -16.614 1.00 93.69 80 GLU A C 1
ATOM 631 O O . GLU A 1 80 ? 8.091 7.767 -17.646 1.00 93.69 80 GLU A O 1
ATOM 636 N N . GLY A 1 81 ? 6.679 9.157 -16.5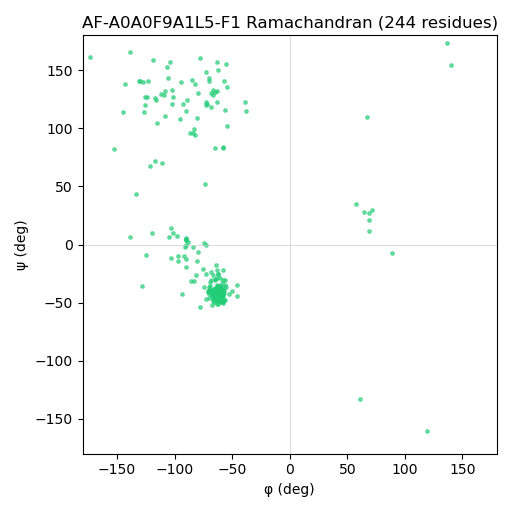88 1.00 91.88 81 GLY A N 1
ATOM 637 C CA . GLY A 1 81 ? 5.941 9.552 -17.791 1.00 91.88 81 GLY A CA 1
ATOM 638 C C . GLY A 1 81 ? 6.826 10.283 -18.800 1.00 91.88 81 GLY A C 1
ATOM 639 O O . GLY A 1 81 ? 6.888 9.889 -19.963 1.00 91.88 81 GLY A O 1
ATOM 640 N N . ALA A 1 82 ? 7.606 11.267 -18.341 1.00 91.25 82 ALA A N 1
ATOM 641 C CA . ALA A 1 82 ? 8.555 11.984 -19.193 1.00 91.25 82 ALA A CA 1
ATOM 642 C C . ALA A 1 82 ? 9.606 11.049 -19.823 1.00 91.25 82 ALA A C 1
ATOM 644 O O . ALA A 1 82 ? 9.931 11.199 -20.997 1.00 91.25 82 ALA A O 1
ATOM 645 N N . ARG A 1 83 ? 10.091 10.037 -19.085 1.00 91.31 83 ARG A N 1
ATOM 646 C CA . ARG A 1 83 ? 11.013 9.007 -19.605 1.00 91.31 83 ARG A CA 1
ATOM 647 C C . ARG A 1 83 ? 10.408 8.196 -20.758 1.00 91.31 83 ARG A C 1
ATOM 649 O O . ARG A 1 83 ? 11.147 7.688 -21.597 1.00 91.31 83 ARG A O 1
ATOM 656 N N . LEU A 1 84 ? 9.086 8.051 -20.773 1.00 90.69 84 LEU A N 1
ATOM 657 C CA . LEU A 1 84 ? 8.321 7.324 -21.786 1.00 90.69 84 LEU A CA 1
ATOM 658 C C . LEU A 1 84 ? 7.648 8.258 -22.806 1.00 90.69 84 LEU A C 1
ATOM 660 O O . LEU A 1 84 ? 6.852 7.786 -23.609 1.00 90.69 84 LEU A O 1
ATOM 664 N N . ASN A 1 85 ? 7.984 9.554 -22.801 1.00 89.75 85 ASN A N 1
ATOM 665 C CA . ASN A 1 85 ? 7.412 10.583 -23.676 1.00 89.75 85 ASN A CA 1
ATOM 666 C C . ASN A 1 85 ? 5.879 10.732 -23.581 1.00 89.75 85 ASN A C 1
ATOM 668 O O . ASN A 1 85 ? 5.225 11.059 -24.571 1.00 89.75 85 ASN A O 1
ATOM 672 N N . ILE A 1 86 ? 5.309 10.540 -22.387 1.00 91.56 86 ILE A N 1
ATOM 673 C CA . ILE A 1 86 ? 3.878 10.745 -22.116 1.00 91.56 86 ILE A CA 1
ATOM 674 C C . ILE A 1 86 ? 3.652 11.759 -20.991 1.00 91.56 86 ILE A C 1
ATOM 676 O O . ILE A 1 86 ? 4.362 11.761 -19.981 1.00 91.56 86 ILE A O 1
ATOM 680 N N . ASP A 1 87 ? 2.637 12.614 -21.139 1.00 91.12 87 ASP A N 1
ATOM 681 C CA . ASP A 1 87 ? 2.253 13.562 -20.087 1.00 91.12 87 ASP A CA 1
ATOM 682 C C . ASP A 1 87 ? 1.205 12.944 -19.147 1.00 91.12 87 ASP A C 1
ATOM 684 O O . ASP A 1 87 ? 0.070 12.651 -19.530 1.00 91.12 87 ASP A O 1
ATOM 688 N N . LEU A 1 88 ? 1.615 12.755 -17.889 1.00 90.56 88 LEU A N 1
ATOM 689 C CA . LEU A 1 88 ? 0.817 12.174 -16.808 1.00 90.56 88 LEU A CA 1
ATOM 690 C C . LEU A 1 88 ? 0.312 13.214 -15.797 1.00 90.56 88 LEU A C 1
ATOM 692 O O . LEU A 1 88 ? -0.270 12.832 -14.779 1.00 90.56 88 LEU A O 1
ATOM 696 N N . SER A 1 89 ? 0.517 14.512 -16.040 1.00 88.06 89 SER A N 1
ATOM 697 C CA . SER A 1 89 ? 0.166 15.606 -15.119 1.00 88.06 89 SER A CA 1
ATOM 698 C C . SER A 1 89 ? -1.273 15.522 -14.600 1.00 88.06 89 SER A C 1
ATOM 700 O O . SER A 1 89 ? -1.524 15.707 -13.409 1.00 88.06 89 SER A O 1
ATOM 702 N N . ARG A 1 90 ? -2.215 15.149 -15.473 1.00 81.56 90 ARG A N 1
ATOM 703 C CA . ARG A 1 90 ? -3.651 15.048 -15.165 1.00 81.56 90 ARG A CA 1
ATOM 704 C C . ARG A 1 90 ? -4.061 13.758 -14.451 1.00 81.56 90 ARG A C 1
ATOM 706 O O . ARG A 1 90 ? -5.169 13.684 -13.926 1.00 81.56 90 ARG A O 1
ATOM 713 N N . VAL A 1 91 ? -3.200 12.739 -14.431 1.00 80.12 91 VAL A N 1
ATOM 714 C CA . VAL A 1 91 ? -3.545 11.382 -13.963 1.00 80.12 91 VAL A CA 1
ATOM 715 C C . VAL A 1 91 ? -2.624 10.858 -12.859 1.00 80.12 91 VAL A C 1
ATOM 717 O O . VAL A 1 91 ? -2.942 9.854 -12.225 1.00 80.12 91 VAL A O 1
ATOM 720 N N . ALA A 1 92 ? -1.528 11.557 -12.549 1.00 83.81 92 ALA A N 1
ATOM 721 C CA . ALA A 1 92 ? -0.556 11.139 -11.540 1.00 83.81 92 ALA A CA 1
ATOM 722 C C . ALA A 1 92 ? -1.169 10.951 -10.141 1.00 83.81 92 ALA A C 1
ATOM 724 O O . ALA A 1 92 ? -0.851 9.986 -9.443 1.00 83.81 92 ALA A O 1
ATOM 725 N N . GLY A 1 93 ? -2.104 11.822 -9.746 1.00 73.25 93 GLY A N 1
ATOM 726 C CA . GLY A 1 93 ? -2.846 11.666 -8.492 1.00 73.25 93 GLY A CA 1
ATOM 727 C C . GLY A 1 93 ? -3.709 10.400 -8.471 1.00 73.25 93 GLY A C 1
ATOM 728 O O . GLY A 1 93 ? -3.701 9.666 -7.485 1.00 73.25 93 GLY A O 1
ATOM 729 N N . ALA A 1 94 ? -4.399 10.094 -9.574 1.00 66.31 94 ALA A N 1
ATOM 730 C CA . ALA A 1 94 ? -5.225 8.893 -9.696 1.00 66.31 94 ALA A CA 1
ATOM 731 C C . ALA A 1 94 ? -4.377 7.609 -9.679 1.00 66.31 94 ALA A C 1
ATOM 733 O O . ALA A 1 94 ? -4.721 6.661 -8.973 1.00 66.31 94 ALA A O 1
ATOM 734 N N . LEU A 1 95 ? -3.228 7.607 -10.365 1.00 72.88 95 LEU A N 1
ATOM 735 C CA . LEU A 1 95 ? -2.247 6.515 -10.327 1.00 72.88 95 LEU A CA 1
ATOM 736 C C . LEU A 1 95 ? -1.750 6.247 -8.899 1.00 72.88 95 LEU A C 1
ATOM 738 O O . LEU A 1 95 ? -1.688 5.093 -8.470 1.00 72.88 95 LEU A O 1
ATOM 742 N N . PHE A 1 96 ? -1.446 7.304 -8.138 1.00 77.94 96 PHE A N 1
ATOM 743 C CA . PHE A 1 96 ? -1.053 7.180 -6.734 1.00 77.94 96 PHE A CA 1
ATOM 744 C C . PHE A 1 96 ? -2.188 6.638 -5.856 1.00 77.94 96 PHE A C 1
ATOM 746 O O . PHE A 1 96 ? -1.955 5.752 -5.037 1.00 77.94 96 PHE A O 1
ATOM 753 N N . VAL A 1 97 ? -3.419 7.126 -6.030 1.00 68.00 97 VAL A N 1
ATOM 754 C CA . VAL A 1 97 ? -4.583 6.634 -5.274 1.00 68.00 97 VAL A CA 1
ATOM 755 C C . VAL A 1 97 ? -4.846 5.153 -5.561 1.00 68.00 97 VAL A C 1
ATOM 757 O O . VAL A 1 97 ? -5.105 4.398 -4.625 1.00 68.00 97 VAL A O 1
ATOM 760 N N . ASN A 1 98 ? -4.726 4.726 -6.821 1.00 64.06 98 ASN A N 1
ATOM 761 C CA . ASN A 1 98 ? -4.988 3.348 -7.240 1.00 64.06 98 ASN A CA 1
ATOM 762 C C . ASN A 1 98 ? -3.884 2.374 -6.784 1.00 64.06 98 ASN A C 1
ATOM 764 O O . ASN A 1 98 ? -4.155 1.315 -6.223 1.00 64.06 98 ASN A O 1
ATOM 768 N N . CYS A 1 99 ? -2.613 2.735 -6.977 1.00 70.81 99 CYS A N 1
ATOM 769 C CA . CYS A 1 99 ? -1.482 1.832 -6.727 1.00 70.81 99 CYS A CA 1
ATOM 770 C C . CYS A 1 99 ? -0.810 2.021 -5.354 1.00 70.81 99 CYS A C 1
ATOM 772 O O . CYS A 1 99 ? 0.056 1.226 -4.957 1.00 70.81 99 CYS A O 1
ATOM 774 N N . GLY A 1 100 ? -1.162 3.081 -4.626 1.00 69.94 100 GLY A N 1
ATOM 775 C CA . GLY A 1 100 ? -0.526 3.472 -3.374 1.00 69.94 100 GLY A CA 1
ATOM 776 C C . GLY A 1 100 ? 0.961 3.790 -3.550 1.00 69.94 100 GLY A C 1
ATOM 777 O O . GLY A 1 100 ? 1.375 4.498 -4.460 1.00 69.94 100 GLY A O 1
ATOM 778 N N . ARG A 1 101 ? 1.803 3.249 -2.662 1.00 76.00 101 ARG A N 1
ATOM 779 C CA . ARG A 1 101 ? 3.262 3.493 -2.650 1.00 76.00 101 ARG A CA 1
ATOM 780 C C . ARG A 1 101 ? 4.061 2.488 -3.490 1.00 76.00 101 ARG A C 1
ATOM 782 O O . ARG A 1 101 ? 5.290 2.500 -3.455 1.00 76.00 101 ARG A O 1
ATOM 789 N N . SER A 1 102 ? 3.392 1.570 -4.190 1.00 77.62 102 SER A N 1
ATOM 790 C CA . SER A 1 102 ? 4.064 0.509 -4.942 1.00 77.62 102 SER A CA 1
ATOM 791 C C . SER A 1 102 ? 4.524 1.012 -6.310 1.00 77.62 102 SER A C 1
ATOM 793 O O . SER A 1 102 ? 3.778 0.937 -7.284 1.00 77.62 102 SER A O 1
ATOM 795 N N . LEU A 1 103 ? 5.780 1.464 -6.402 1.00 85.81 103 LEU A N 1
ATOM 796 C CA . LEU A 1 103 ? 6.367 1.938 -7.667 1.00 85.81 103 LEU A CA 1
ATOM 797 C C . LEU A 1 103 ? 6.345 0.875 -8.770 1.00 85.81 103 LEU A C 1
ATOM 799 O O . LEU A 1 103 ? 6.204 1.211 -9.937 1.00 85.81 103 LEU A O 1
ATOM 803 N N . ARG A 1 104 ? 6.420 -0.413 -8.409 1.00 83.50 104 ARG A N 1
ATOM 804 C CA . ARG A 1 104 ? 6.299 -1.518 -9.371 1.00 83.50 104 ARG A CA 1
ATOM 805 C C . ARG A 1 104 ? 4.917 -1.552 -10.026 1.00 83.50 104 ARG A C 1
ATOM 807 O O . ARG A 1 104 ? 4.837 -1.685 -11.239 1.00 83.50 104 ARG A O 1
ATOM 814 N N . LYS A 1 105 ? 3.847 -1.429 -9.228 1.00 79.06 105 LYS A N 1
ATOM 815 C CA . LYS A 1 105 ? 2.471 -1.403 -9.751 1.00 79.06 105 LYS A CA 1
ATOM 816 C C . LYS A 1 105 ? 2.263 -0.168 -10.622 1.00 79.06 105 LYS A C 1
ATOM 818 O O . LYS A 1 105 ? 1.843 -0.297 -11.760 1.00 79.06 105 LYS A O 1
ATOM 823 N N . ILE A 1 106 ? 2.679 0.995 -10.121 1.00 84.88 106 ILE A N 1
ATOM 824 C CA . ILE A 1 106 ? 2.604 2.259 -10.859 1.00 84.88 106 ILE A CA 1
ATOM 825 C C . ILE A 1 106 ? 3.350 2.163 -12.198 1.00 84.88 106 ILE A C 1
ATOM 827 O O . ILE A 1 106 ? 2.793 2.533 -13.221 1.00 84.88 106 ILE A O 1
ATOM 831 N N . SER A 1 107 ? 4.581 1.640 -12.213 1.00 89.75 107 SER A N 1
ATOM 832 C CA . SER A 1 107 ? 5.375 1.466 -13.439 1.00 89.75 107 SER A CA 1
ATOM 833 C C . SER A 1 107 ? 4.652 0.600 -14.473 1.00 89.75 107 SER A C 1
ATOM 835 O O . SER A 1 107 ? 4.633 0.940 -15.652 1.00 89.75 107 SER A O 1
ATOM 837 N N . SER A 1 108 ? 4.006 -0.480 -14.026 1.00 87.06 108 SER A N 1
ATOM 838 C CA . SER A 1 108 ? 3.213 -1.344 -14.902 1.00 87.06 108 SER A CA 1
ATOM 839 C C . SER A 1 108 ? 2.005 -0.613 -15.498 1.00 87.06 108 SER A C 1
ATOM 841 O O . SER A 1 108 ? 1.730 -0.770 -16.684 1.00 87.06 108 SER A O 1
ATOM 843 N N . GLU A 1 109 ? 1.296 0.194 -14.703 1.00 85.44 109 GLU A N 1
ATOM 844 C CA . GLU A 1 109 ? 0.169 1.005 -15.186 1.00 85.44 109 GLU A CA 1
ATOM 845 C C . GLU A 1 109 ? 0.625 2.069 -16.188 1.00 85.44 109 GLU A C 1
ATOM 847 O O . GLU A 1 109 ? 0.038 2.197 -17.258 1.00 85.44 109 GLU A O 1
ATOM 852 N N . ILE A 1 110 ? 1.720 2.773 -15.892 1.00 90.75 110 ILE A N 1
ATOM 853 C CA . ILE A 1 110 ? 2.324 3.755 -16.800 1.00 90.75 110 ILE A CA 1
ATOM 854 C C . ILE A 1 110 ? 2.724 3.097 -18.128 1.00 90.75 110 ILE A C 1
ATOM 856 O O . ILE A 1 110 ? 2.472 3.669 -19.183 1.00 90.75 110 ILE A O 1
ATOM 860 N N . GLY A 1 111 ? 3.299 1.890 -18.099 1.00 89.94 111 GLY A N 1
ATOM 861 C CA . GLY A 1 111 ? 3.654 1.149 -19.312 1.00 89.94 111 GLY A CA 1
ATOM 862 C C . GLY A 1 111 ? 2.444 0.838 -20.198 1.00 89.94 111 GLY A C 1
ATOM 863 O O . GLY A 1 111 ? 2.519 1.005 -21.412 1.00 89.94 111 GLY A O 1
ATOM 864 N N . LYS A 1 112 ? 1.304 0.463 -19.600 1.00 87.62 112 LYS A N 1
ATOM 865 C CA . LYS A 1 112 ? 0.046 0.268 -20.340 1.00 87.62 112 LYS A CA 1
ATOM 866 C C . LYS A 1 112 ? -0.458 1.574 -20.959 1.00 87.62 112 LYS A C 1
ATOM 868 O O . LYS A 1 112 ? -0.852 1.584 -22.122 1.00 87.62 112 LYS A O 1
ATOM 873 N N . LEU A 1 113 ? -0.407 2.673 -20.204 1.00 87.12 113 LEU A N 1
ATOM 874 C CA . LEU A 1 113 ? -0.801 3.997 -20.696 1.00 87.12 113 LEU A CA 1
ATOM 875 C C . LEU A 1 113 ? 0.102 4.474 -21.840 1.00 87.12 113 LEU A C 1
ATOM 877 O O . LEU A 1 113 ? -0.401 5.025 -22.810 1.00 87.12 113 LEU A O 1
ATOM 881 N N . ALA A 1 114 ? 1.408 4.208 -21.772 1.00 88.75 114 ALA A N 1
ATOM 882 C CA . ALA A 1 114 ? 2.354 4.572 -22.82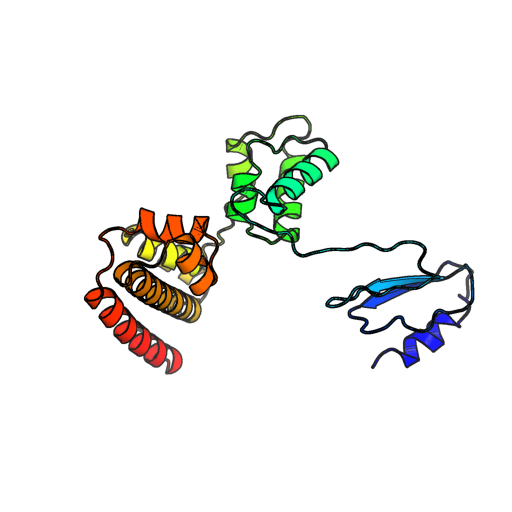6 1.00 88.75 114 ALA A CA 1
ATOM 883 C C . ALA A 1 114 ? 2.054 3.877 -24.163 1.00 88.75 114 ALA A C 1
ATOM 885 O O . ALA A 1 114 ? 2.212 4.479 -25.219 1.00 88.75 114 ALA A O 1
ATOM 886 N N . ILE A 1 115 ? 1.593 2.623 -24.124 1.00 86.00 115 ILE A N 1
ATOM 887 C CA . ILE A 1 115 ? 1.214 1.872 -25.330 1.00 86.00 115 ILE A CA 1
ATOM 888 C C . ILE A 1 115 ? -0.043 2.467 -25.978 1.00 86.00 115 ILE A C 1
ATOM 890 O O . ILE A 1 115 ? -0.139 2.526 -27.200 1.00 86.00 115 ILE A O 1
ATOM 894 N N . LEU A 1 116 ? -1.007 2.897 -25.163 1.00 77.12 116 LEU A N 1
ATOM 895 C CA . LEU A 1 116 ? -2.321 3.353 -25.630 1.00 77.12 116 LEU A CA 1
ATOM 896 C C . LEU A 1 116 ? -2.377 4.854 -25.926 1.00 77.12 116 LEU A C 1
ATOM 898 O O . LEU A 1 116 ? -3.230 5.302 -26.687 1.00 77.12 116 LEU A O 1
ATOM 902 N N . SER A 1 117 ? -1.438 5.624 -25.383 1.00 77.06 117 SER A N 1
ATOM 903 C CA . SER A 1 117 ? -1.238 7.041 -25.682 1.00 77.06 117 SER A CA 1
ATOM 904 C C . SER A 1 117 ? 0.182 7.269 -26.219 1.00 77.06 117 SER A C 1
ATOM 906 O O . SER A 1 117 ? 0.991 7.908 -25.547 1.00 77.06 117 SER A O 1
ATOM 908 N N . PRO A 1 118 ? 0.508 6.754 -27.424 1.00 66.31 118 PRO A N 1
ATOM 909 C CA . PRO A 1 118 ? 1.869 6.774 -27.966 1.00 66.31 118 PRO A CA 1
ATOM 910 C C . PRO A 1 118 ? 2.412 8.186 -28.235 1.00 66.31 118 PRO A C 1
ATOM 912 O O . PRO A 1 118 ? 3.624 8.359 -28.347 1.00 66.31 118 PRO A O 1
ATOM 915 N N . THR A 1 119 ? 1.548 9.204 -28.304 1.00 62.12 119 THR A N 1
ATOM 916 C CA . THR A 1 119 ? 1.955 10.612 -28.370 1.00 62.12 119 THR A CA 1
ATOM 917 C C . THR A 1 119 ? 0.977 11.500 -27.605 1.00 62.12 119 THR A C 1
ATOM 919 O O . THR A 1 119 ? -0.168 11.665 -28.027 1.00 62.12 119 THR A O 1
ATOM 922 N N . GLY A 1 120 ? 1.440 12.123 -26.518 1.00 72.25 120 GLY A N 1
ATOM 923 C CA . GLY A 1 120 ? 0.754 13.254 -25.889 1.00 72.25 120 GLY A CA 1
ATOM 924 C C . GLY A 1 120 ? 0.306 13.046 -24.442 1.00 72.25 120 GLY A C 1
ATOM 925 O O . GLY A 1 120 ? 0.839 12.220 -23.699 1.00 72.25 120 GLY A O 1
ATOM 926 N N . ALA A 1 121 ? -0.644 13.884 -24.027 1.00 83.75 121 ALA A N 1
ATOM 927 C CA . ALA A 1 121 ? -1.197 13.886 -22.680 1.00 83.75 121 ALA A CA 1
ATOM 928 C C . ALA A 1 121 ? -2.232 12.780 -22.505 1.00 83.75 121 ALA A C 1
ATOM 930 O O . ALA A 1 121 ? -3.170 12.663 -23.292 1.00 83.75 121 ALA A O 1
ATOM 931 N N . VAL A 1 122 ? -2.087 12.006 -21.433 1.00 83.19 122 VAL A N 1
ATOM 932 C CA . VAL A 1 122 ? -3.032 10.944 -21.097 1.00 83.19 122 VAL A CA 1
ATOM 933 C C . VAL A 1 122 ? -4.331 11.571 -20.591 1.00 83.19 122 VAL A C 1
ATOM 935 O O . VAL A 1 122 ? -4.344 12.290 -19.583 1.00 83.19 122 VAL A O 1
ATOM 938 N N . ALA A 1 123 ? -5.443 11.292 -21.276 1.00 80.75 123 ALA A N 1
ATOM 939 C CA . ALA A 1 123 ? -6.752 11.745 -20.833 1.00 80.75 123 ALA A CA 1
ATOM 940 C C . ALA A 1 123 ? -7.184 10.983 -19.563 1.00 80.75 123 ALA A C 1
ATOM 942 O O . ALA A 1 123 ? -6.981 9.769 -19.464 1.00 80.75 123 ALA A O 1
ATOM 943 N N . PRO A 1 124 ? -7.826 11.647 -18.582 1.00 71.44 124 PRO A N 1
ATOM 944 C CA . PRO A 1 124 ? -8.331 10.973 -17.387 1.00 71.44 124 PRO A CA 1
ATOM 945 C C . PRO A 1 124 ? -9.289 9.809 -17.673 1.00 71.44 124 PRO A C 1
ATOM 947 O O . PRO A 1 124 ? -9.342 8.866 -16.889 1.00 71.44 124 PRO A O 1
ATOM 950 N N . GLN A 1 125 ? -10.052 9.869 -18.764 1.00 67.12 125 GLN A N 1
ATOM 951 C CA . GLN A 1 125 ? -10.995 8.833 -19.185 1.00 67.12 125 GLN A CA 1
ATOM 952 C C . GLN A 1 125 ? -10.268 7.573 -19.667 1.00 67.12 125 GLN A C 1
ATOM 954 O O . GLN A 1 125 ? -10.595 6.484 -19.202 1.00 67.12 125 GLN A O 1
ATOM 959 N N . ASP A 1 126 ? -9.242 7.731 -20.505 1.00 69.38 126 ASP A N 1
ATOM 960 C CA . ASP A 1 126 ? -8.405 6.626 -20.990 1.00 69.38 126 ASP A CA 1
ATOM 961 C C . ASP A 1 126 ? -7.624 6.004 -19.838 1.00 69.38 126 ASP A C 1
ATOM 963 O O . ASP A 1 126 ? -7.570 4.788 -19.672 1.00 69.38 126 ASP A O 1
ATOM 967 N N . ALA A 1 127 ? -7.102 6.845 -18.943 1.00 71.00 127 ALA A N 1
ATOM 968 C CA . ALA A 1 127 ? -6.488 6.344 -17.731 1.00 71.00 127 ALA A CA 1
ATOM 969 C C . ALA A 1 127 ? -7.479 5.503 -16.916 1.00 71.00 127 ALA A C 1
ATOM 971 O O . ALA A 1 127 ? -7.107 4.429 -16.471 1.00 71.00 127 ALA A O 1
ATOM 972 N N . ARG A 1 128 ? -8.737 5.928 -16.743 1.00 65.06 128 ARG A N 1
ATOM 973 C CA . ARG A 1 128 ? -9.755 5.162 -15.995 1.00 65.06 128 ARG A CA 1
ATOM 974 C C . ARG A 1 128 ? -10.201 3.860 -16.664 1.00 65.06 128 ARG A C 1
ATOM 976 O O . ARG A 1 128 ? -10.728 3.009 -15.958 1.00 65.06 128 ARG A O 1
ATOM 983 N N . SER A 1 129 ? -10.070 3.719 -17.981 1.00 64.56 129 SER A N 1
ATOM 984 C CA . SER A 1 129 ? -10.418 2.478 -18.685 1.00 64.56 129 SER A CA 1
ATOM 985 C C . SER A 1 129 ? -9.259 1.472 -18.691 1.00 64.56 129 SER A C 1
ATOM 987 O O . SER A 1 129 ? -9.496 0.268 -18.649 1.00 64.56 129 SER A O 1
ATOM 989 N N . ILE A 1 130 ? -8.012 1.962 -18.699 1.00 64.31 130 ILE A N 1
ATOM 990 C CA . ILE A 1 130 ? -6.769 1.168 -18.807 1.00 64.31 130 ILE A CA 1
ATOM 991 C C . ILE A 1 130 ? -6.181 0.816 -17.450 1.00 64.31 130 ILE A C 1
ATOM 993 O O . ILE A 1 130 ? -5.748 -0.321 -17.205 1.00 64.31 130 ILE A O 1
ATOM 997 N N . MET A 1 131 ? -6.185 1.801 -16.550 1.00 60.59 131 MET A N 1
ATOM 998 C CA . MET A 1 131 ? -6.284 1.498 -15.142 1.00 60.59 131 MET A CA 1
ATOM 999 C C . MET A 1 131 ? -7.673 0.887 -15.027 1.00 60.59 131 MET A C 1
ATOM 1001 O O . MET A 1 131 ? -8.622 1.558 -14.633 1.00 60.59 131 MET A O 1
ATOM 1005 N N . CYS A 1 132 ? -7.791 -0.420 -15.318 1.00 50.78 132 CYS A N 1
ATOM 1006 C CA . CYS A 1 132 ? -8.630 -1.245 -14.473 1.00 50.78 132 CYS A CA 1
ATOM 1007 C C . CYS A 1 132 ? -8.353 -0.671 -13.096 1.00 50.78 132 CYS A C 1
ATOM 1009 O O . CYS A 1 132 ? -7.199 -0.663 -12.642 1.00 50.78 132 CYS A O 1
ATOM 1011 N N . PHE A 1 133 ? -9.366 -0.084 -12.470 1.00 46.16 133 PHE A N 1
ATOM 1012 C CA . PHE A 1 133 ? -9.358 -0.045 -11.034 1.00 46.16 133 PHE A CA 1
ATOM 1013 C C . PHE A 1 133 ? -9.294 -1.518 -10.670 1.00 46.16 133 PHE A C 1
ATOM 1015 O O . PHE A 1 133 ? -10.306 -2.154 -10.428 1.00 46.16 133 PHE A O 1
ATOM 1022 N N . SER A 1 134 ? -8.087 -2.080 -10.674 1.00 43.03 134 SER A N 1
ATOM 1023 C CA . SER A 1 134 ? -7.741 -3.353 -10.109 1.00 43.03 134 SER A CA 1
ATOM 1024 C C . SER A 1 134 ? -7.752 -3.120 -8.598 1.00 43.03 134 SER A C 1
ATOM 1026 O O . SER A 1 134 ? -6.800 -3.410 -7.883 1.00 43.03 134 SER A O 1
ATOM 1028 N N . ALA A 1 135 ? -8.843 -2.558 -8.088 1.00 45.00 135 ALA A N 1
ATOM 1029 C CA . ALA A 1 135 ? -9.646 -3.403 -7.266 1.00 45.00 135 ALA A CA 1
ATOM 1030 C C . ALA A 1 135 ? -10.039 -4.605 -8.145 1.00 45.00 135 ALA A C 1
ATOM 1032 O O . ALA A 1 135 ? -11.150 -4.679 -8.656 1.00 45.00 135 ALA A O 1
ATOM 1033 N N . ASP A 1 136 ? -9.149 -5.609 -8.225 1.00 51.31 136 ASP A N 1
ATOM 1034 C CA . ASP A 1 136 ? -9.658 -6.948 -7.943 1.00 51.31 136 ASP A CA 1
ATOM 1035 C C . ASP A 1 136 ? -10.621 -6.725 -6.792 1.00 51.31 136 ASP A C 1
ATOM 1037 O O . ASP A 1 136 ? -10.260 -6.023 -5.837 1.00 51.31 136 ASP A O 1
ATOM 1041 N N . LEU A 1 137 ? -11.877 -7.104 -6.960 1.00 63.75 137 LEU A N 1
ATOM 1042 C CA . LEU A 1 137 ? -12.845 -6.900 -5.911 1.00 63.75 137 LEU A CA 1
ATOM 1043 C C . LEU A 1 137 ? -12.256 -7.555 -4.664 1.00 63.75 137 LEU A C 1
ATOM 1045 O O . LEU A 1 137 ? -12.149 -8.770 -4.585 1.00 63.75 137 LEU A O 1
ATOM 1049 N N . THR A 1 138 ? -11.711 -6.736 -3.769 1.00 74.44 138 THR A N 1
ATOM 1050 C CA . THR A 1 138 ? -10.870 -7.218 -2.681 1.00 74.44 138 THR A CA 1
ATOM 1051 C C . THR A 1 138 ? -11.708 -7.168 -1.427 1.00 74.44 138 THR A C 1
ATOM 1053 O O . THR A 1 138 ? -12.613 -6.330 -1.328 1.00 74.44 138 THR A O 1
ATOM 1056 N N . PRO A 1 139 ? -11.361 -7.958 -0.406 1.00 76.12 139 PRO A N 1
ATOM 1057 C CA . PRO A 1 139 ? -11.959 -7.818 0.916 1.00 76.12 139 PRO A CA 1
ATOM 1058 C C . PRO A 1 139 ? -12.024 -6.361 1.392 1.00 76.12 139 PRO A C 1
ATOM 1060 O O . PRO A 1 139 ? -12.995 -5.938 2.012 1.00 76.12 139 PRO A O 1
ATOM 1063 N N . LYS A 1 140 ? -11.023 -5.548 1.027 1.00 75.69 140 LYS A N 1
ATOM 1064 C CA . LYS A 1 140 ? -10.990 -4.121 1.339 1.00 75.69 140 LYS A CA 1
ATOM 1065 C C . LYS A 1 140 ? -12.108 -3.317 0.660 1.00 75.69 140 LYS A C 1
ATOM 1067 O O . LYS A 1 140 ? -12.636 -2.419 1.300 1.00 75.69 140 LYS A O 1
ATOM 1072 N N . SER A 1 141 ? -12.494 -3.628 -0.576 1.00 81.81 141 SER A N 1
ATOM 1073 C CA . SER A 1 141 ? -13.586 -2.936 -1.281 1.00 81.81 141 SER A CA 1
ATOM 1074 C C . SER A 1 141 ? -14.933 -3.117 -0.570 1.00 81.81 141 SER A C 1
ATOM 1076 O O . SER A 1 141 ? -15.719 -2.170 -0.478 1.00 81.81 141 SER A O 1
ATOM 1078 N N . VAL A 1 142 ? -15.178 -4.310 -0.011 1.00 84.25 142 VAL A N 1
ATOM 1079 C CA . VAL A 1 142 ? -16.347 -4.587 0.842 1.00 84.25 142 VAL A CA 1
ATOM 1080 C C . VAL A 1 142 ? -16.284 -3.728 2.102 1.00 84.25 142 VAL A C 1
ATOM 1082 O O . VAL A 1 142 ? -17.233 -3.007 2.405 1.00 84.25 142 VAL A O 1
ATOM 1085 N N . VAL A 1 143 ? -15.143 -3.744 2.800 1.00 85.69 143 VAL A N 1
ATOM 1086 C CA . VAL A 1 143 ? -14.943 -2.956 4.026 1.00 85.69 143 VAL A CA 1
ATOM 1087 C C . VAL A 1 143 ? -15.108 -1.460 3.776 1.00 85.69 143 VAL A C 1
ATOM 1089 O O . VAL A 1 143 ? -15.841 -0.809 4.511 1.00 85.69 143 VAL A O 1
ATOM 1092 N N . ASP A 1 144 ? -14.494 -0.908 2.733 1.00 82.25 144 ASP A N 1
ATOM 1093 C CA . ASP A 1 144 ? -14.603 0.516 2.410 1.00 82.25 144 ASP A CA 1
ATOM 1094 C C . ASP A 1 144 ? -16.071 0.905 2.131 1.00 82.25 144 ASP A C 1
ATOM 1096 O O . ASP A 1 144 ? -16.526 1.939 2.615 1.00 82.25 144 ASP A O 1
ATOM 1100 N N . SER A 1 145 ? -16.852 0.036 1.476 1.00 85.06 145 SER A N 1
ATOM 1101 C CA . SER A 1 145 ? -18.286 0.261 1.218 1.00 85.06 145 SER A CA 1
ATOM 1102 C C . SER A 1 145 ? -19.137 0.240 2.492 1.00 85.06 145 SER A C 1
ATOM 1104 O O . SER A 1 145 ? -20.008 1.096 2.660 1.00 85.06 145 SER A O 1
ATOM 1106 N N . VAL A 1 146 ? -18.865 -0.686 3.424 1.00 86.19 146 VAL A N 1
ATOM 1107 C CA . VAL A 1 146 ? -19.484 -0.675 4.766 1.00 86.19 146 VAL A CA 1
ATOM 1108 C C . VAL A 1 146 ? -19.148 0.635 5.473 1.00 86.19 146 VAL A C 1
ATOM 1110 O O . VAL A 1 146 ? -20.015 1.283 6.056 1.00 86.19 146 VAL A O 1
ATOM 1113 N N . CYS A 1 147 ? -17.888 1.056 5.383 1.00 79.44 147 CYS A N 1
ATOM 1114 C CA . CYS A 1 147 ? -17.384 2.200 6.122 1.00 79.44 147 CYS A CA 1
ATOM 1115 C C . CYS A 1 147 ? -17.818 3.563 5.582 1.00 79.44 147 CYS A C 1
ATOM 1117 O O . CYS A 1 147 ? -17.808 4.540 6.330 1.00 79.44 147 CYS A O 1
ATOM 1119 N N . GLU A 1 148 ? -18.221 3.616 4.317 1.00 79.50 148 GLU A N 1
ATOM 1120 C CA . GLU A 1 148 ? -18.832 4.774 3.662 1.00 79.50 148 GLU A CA 1
ATOM 1121 C C . GLU A 1 148 ? -20.369 4.780 3.777 1.00 79.50 148 GLU A C 1
ATOM 1123 O O . GLU A 1 148 ? -21.023 5.622 3.165 1.00 79.50 148 GLU A O 1
ATOM 1128 N N . GLY A 1 149 ? -20.967 3.848 4.532 1.00 82.75 149 GLY A N 1
ATOM 1129 C CA . GLY A 1 149 ? -22.420 3.784 4.715 1.00 82.75 149 GLY A CA 1
ATOM 1130 C C . GLY A 1 149 ? -23.174 3.320 3.466 1.00 82.75 149 GLY A C 1
ATOM 1131 O O . GLY A 1 149 ? -24.318 3.715 3.254 1.00 82.75 149 GLY A O 1
ATOM 1132 N N . ARG A 1 150 ? -22.550 2.486 2.622 1.00 85.19 150 ARG A N 1
ATOM 1133 C CA . ARG A 1 150 ? -23.134 1.944 1.382 1.00 85.19 150 ARG A CA 1
ATOM 1134 C C . ARG A 1 150 ? -23.387 0.433 1.503 1.00 85.19 150 ARG A C 1
ATOM 1136 O O . ARG A 1 150 ? -22.708 -0.353 0.839 1.00 85.19 150 ARG A O 1
ATOM 1143 N N . PRO A 1 151 ? -24.363 -0.010 2.320 1.00 84.94 151 PRO A N 1
ATOM 1144 C CA . PRO A 1 151 ? -24.579 -1.431 2.601 1.00 84.94 151 PRO A CA 1
ATOM 1145 C C . PRO A 1 151 ? -24.967 -2.239 1.356 1.00 84.94 151 PRO A C 1
ATOM 1147 O O . PRO A 1 151 ? -24.471 -3.344 1.178 1.00 84.94 151 PRO A O 1
ATOM 1150 N N . ALA A 1 152 ? -25.777 -1.676 0.452 1.00 81.75 152 ALA A N 1
ATOM 1151 C CA . ALA A 1 152 ? -26.154 -2.349 -0.795 1.00 81.75 152 ALA A CA 1
ATOM 1152 C C . ALA A 1 152 ? -24.935 -2.641 -1.691 1.00 81.75 152 ALA A C 1
ATOM 1154 O O . ALA A 1 152 ? -24.815 -3.724 -2.255 1.00 81.75 152 ALA A O 1
ATOM 1155 N N . MET A 1 153 ? -23.998 -1.691 -1.773 1.00 81.62 153 MET A N 1
ATOM 1156 C CA . MET A 1 153 ? -22.746 -1.865 -2.514 1.00 81.62 153 MET A CA 1
ATOM 1157 C C . MET A 1 153 ? -21.829 -2.879 -1.825 1.00 81.62 153 MET A C 1
ATOM 1159 O O . MET A 1 153 ? -21.240 -3.717 -2.497 1.00 81.62 153 MET A O 1
ATOM 1163 N N . ALA A 1 154 ? -21.747 -2.840 -0.492 1.00 87.81 154 ALA A N 1
ATOM 1164 C CA . ALA A 1 154 ? -20.970 -3.803 0.280 1.00 87.81 154 ALA A CA 1
ATOM 1165 C C . ALA A 1 154 ? -21.462 -5.245 0.077 1.00 87.81 154 ALA A C 1
ATOM 1167 O O . ALA A 1 154 ? -20.634 -6.131 -0.110 1.00 87.81 154 ALA A O 1
ATOM 1168 N N . LEU A 1 155 ? -22.781 -5.468 0.069 1.00 87.00 155 LEU A N 1
ATOM 1169 C CA . LEU A 1 155 ? -23.382 -6.782 -0.185 1.00 87.00 155 LEU A CA 1
ATOM 1170 C C . LEU A 1 155 ? -23.109 -7.259 -1.613 1.00 87.00 155 LEU A C 1
ATOM 1172 O O . LEU A 1 155 ? -22.565 -8.339 -1.794 1.00 87.00 155 LEU A O 1
ATOM 1176 N N . ALA A 1 156 ? -23.356 -6.413 -2.618 1.00 80.12 156 ALA A N 1
ATOM 1177 C CA . ALA A 1 156 ? -23.060 -6.757 -4.010 1.00 80.12 156 ALA A CA 1
ATOM 1178 C C . ALA A 1 156 ? -21.570 -7.079 -4.237 1.00 80.12 156 ALA A C 1
ATOM 1180 O O . ALA A 1 156 ? -21.217 -7.904 -5.080 1.00 80.12 156 ALA A O 1
ATOM 1181 N N . PHE A 1 157 ? -20.680 -6.413 -3.496 1.00 84.06 157 PHE A N 1
ATOM 1182 C CA . PHE A 1 157 ? -19.251 -6.701 -3.524 1.00 84.06 157 PHE A CA 1
ATOM 1183 C C . PHE A 1 157 ? -18.895 -7.992 -2.786 1.00 84.06 157 PHE A C 1
ATOM 1185 O O . PHE A 1 157 ? -18.010 -8.715 -3.231 1.00 84.06 157 PHE A O 1
ATOM 1192 N N . LEU A 1 158 ? -19.567 -8.293 -1.679 1.00 85.44 158 LEU A N 1
ATOM 1193 C CA . LEU A 1 158 ? -19.372 -9.538 -0.948 1.00 85.44 158 LEU A CA 1
ATOM 1194 C C . LEU A 1 158 ? -19.766 -10.746 -1.808 1.00 85.44 158 LEU A C 1
ATOM 1196 O O . LEU A 1 158 ? -18.966 -11.670 -1.923 1.00 85.44 158 LEU A O 1
ATOM 1200 N N . ASP A 1 159 ? -20.930 -10.695 -2.459 1.00 82.25 159 ASP A N 1
ATOM 1201 C CA . ASP A 1 159 ? -21.446 -11.785 -3.298 1.00 82.25 159 ASP A CA 1
ATOM 1202 C C . ASP A 1 159 ? -20.468 -12.122 -4.431 1.00 82.25 159 ASP A C 1
ATOM 1204 O O . ASP A 1 159 ? -20.049 -13.266 -4.599 1.00 82.25 159 ASP A O 1
ATOM 1208 N N . LYS A 1 160 ? -20.000 -11.097 -5.150 1.00 75.38 160 LYS A N 1
ATOM 1209 C CA . LYS A 1 160 ? -19.004 -11.266 -6.217 1.00 75.38 160 LYS A CA 1
ATOM 1210 C C . LYS A 1 160 ? -17.645 -11.765 -5.715 1.00 75.38 160 LYS A C 1
ATOM 1212 O O . LYS A 1 160 ? -16.928 -12.421 -6.460 1.00 75.38 160 LYS A O 1
ATOM 1217 N N . LEU A 1 161 ? -17.254 -11.443 -4.480 1.00 76.25 161 LEU A N 1
ATOM 1218 C CA . LEU A 1 161 ? -16.003 -11.939 -3.891 1.00 76.25 161 LEU A CA 1
ATOM 1219 C C . LEU A 1 161 ? -16.069 -13.437 -3.603 1.00 76.25 161 LEU A C 1
ATOM 1221 O O . LEU A 1 161 ? -15.076 -14.134 -3.791 1.00 76.25 161 LEU A O 1
ATOM 1225 N N . GLN A 1 162 ? -17.238 -13.928 -3.190 1.00 77.81 162 GLN A N 1
ATOM 1226 C CA . GLN A 1 162 ? -17.450 -15.343 -2.893 1.00 77.81 162 GLN A CA 1
ATOM 1227 C C . GLN A 1 162 ? -17.343 -16.235 -4.139 1.00 77.81 162 GLN A C 1
ATOM 1229 O O . GLN A 1 162 ? -16.956 -17.395 -4.013 1.00 77.81 162 GLN A O 1
ATOM 1234 N N . GLU A 1 163 ? -17.602 -15.700 -5.337 1.00 73.19 163 GLU A N 1
ATOM 1235 C CA . GLU A 1 163 ? -17.385 -16.411 -6.609 1.00 73.19 163 GLU A CA 1
ATOM 1236 C C . GLU A 1 163 ? -15.900 -16.760 -6.842 1.00 73.19 163 GLU A C 1
ATOM 1238 O O . GLU A 1 163 ? -15.592 -17.757 -7.493 1.00 73.19 163 GLU A O 1
ATOM 1243 N N . GLY A 1 164 ? -14.976 -15.957 -6.297 1.00 65.75 164 GLY A N 1
ATOM 1244 C CA . GLY A 1 164 ? -13.526 -16.119 -6.460 1.00 65.75 164 GLY A CA 1
ATOM 1245 C C . GLY A 1 164 ? -12.837 -16.969 -5.386 1.00 65.75 164 GLY A C 1
ATOM 1246 O O . GLY A 1 164 ? -11.664 -17.306 -5.549 1.00 65.75 164 GLY A O 1
ATOM 1247 N N . GLY A 1 165 ? -13.536 -17.320 -4.302 1.00 68.12 165 GLY A N 1
ATOM 1248 C CA . GLY A 1 165 ? -12.986 -18.074 -3.172 1.00 68.12 165 GLY A CA 1
ATOM 1249 C C . GLY A 1 165 ? -13.411 -17.529 -1.806 1.00 68.12 165 GLY A C 1
ATOM 1250 O O . GLY A 1 165 ? -14.049 -16.484 -1.693 1.00 68.12 165 GLY A O 1
ATOM 1251 N N . ASP A 1 166 ? -13.062 -18.253 -0.737 1.00 74.12 166 ASP A N 1
ATOM 1252 C CA . ASP A 1 166 ? -13.380 -17.824 0.631 1.00 74.12 166 ASP A CA 1
ATOM 1253 C C . ASP A 1 166 ? -12.345 -16.823 1.159 1.00 74.12 166 ASP A C 1
ATOM 1255 O O . ASP A 1 166 ? -11.279 -17.186 1.656 1.00 74.12 166 ASP A O 1
ATOM 1259 N N . GLU A 1 167 ? -12.702 -15.545 1.086 1.00 78.88 167 GLU A N 1
ATOM 1260 C CA . GLU A 1 167 ? -11.925 -14.431 1.632 1.00 78.88 167 GLU A CA 1
ATOM 1261 C C . GLU A 1 167 ? -12.509 -13.883 2.957 1.00 78.88 167 GLU A C 1
ATOM 1263 O O . GLU A 1 167 ? -12.131 -12.804 3.428 1.00 78.88 167 GLU A O 1
ATOM 1268 N N . THR A 1 168 ? -13.431 -14.614 3.599 1.00 81.50 168 THR A N 1
ATOM 1269 C CA . THR A 1 168 ? -14.171 -14.164 4.795 1.00 81.50 168 THR A CA 1
ATOM 1270 C C . THR A 1 168 ? -13.240 -13.770 5.941 1.00 81.50 168 THR A C 1
ATOM 1272 O O . THR A 1 168 ? -13.438 -12.734 6.579 1.00 81.50 168 THR A O 1
ATOM 1275 N N . GLY A 1 169 ? -12.178 -14.547 6.179 1.00 78.75 169 GLY A N 1
ATOM 1276 C CA . GLY A 1 169 ? -11.196 -14.247 7.223 1.00 78.75 169 GLY A CA 1
ATOM 1277 C C . GLY A 1 169 ? -10.502 -12.895 7.021 1.00 78.75 169 GLY A C 1
ATOM 1278 O O . GLY A 1 169 ? -10.304 -12.144 7.981 1.00 78.75 169 GLY A O 1
ATOM 1279 N N . TRP A 1 170 ? -10.197 -12.529 5.773 1.00 77.62 170 TRP A N 1
ATOM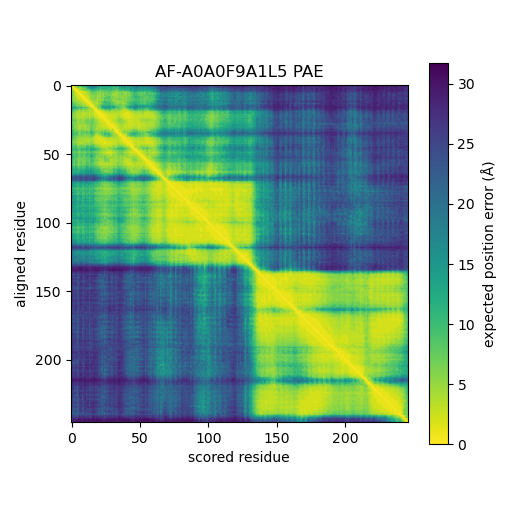 1280 C CA . TRP A 1 170 ? -9.606 -11.229 5.447 1.00 77.62 170 TRP A CA 1
ATOM 1281 C C . TRP A 1 170 ? -10.591 -10.080 5.635 1.00 77.62 170 TRP A C 1
ATOM 1283 O O . TRP A 1 170 ? -10.205 -9.030 6.153 1.00 77.62 170 TRP A O 1
ATOM 1293 N N . ILE A 1 171 ? -11.860 -10.275 5.270 1.00 84.69 171 ILE A N 1
ATOM 1294 C CA . ILE A 1 171 ? -12.921 -9.281 5.487 1.00 84.69 171 ILE A CA 1
ATOM 1295 C C . ILE A 1 171 ? -13.084 -9.007 6.987 1.00 84.69 171 ILE A C 1
ATOM 1297 O O . ILE A 1 171 ? -13.063 -7.845 7.398 1.00 84.69 171 ILE A O 1
ATOM 1301 N N . ILE A 1 172 ? -13.156 -10.057 7.816 1.00 85.25 172 ILE A N 1
ATOM 1302 C CA . ILE A 1 172 ? -13.240 -9.938 9.281 1.00 85.25 172 ILE A CA 1
ATOM 1303 C C . ILE A 1 172 ? -12.035 -9.161 9.826 1.00 85.25 172 ILE A C 1
ATOM 1305 O O . ILE A 1 172 ? -12.208 -8.186 10.561 1.00 85.25 172 ILE A O 1
ATOM 1309 N N . ALA A 1 173 ? -10.816 -9.539 9.431 1.00 79.31 173 ALA A N 1
ATOM 1310 C CA . ALA A 1 173 ? -9.595 -8.882 9.893 1.00 79.31 173 ALA A CA 1
ATOM 1311 C C . ALA A 1 173 ? -9.535 -7.396 9.488 1.00 79.31 173 ALA A C 1
ATOM 1313 O O . ALA A 1 173 ? -9.126 -6.540 10.282 1.00 79.31 173 ALA A O 1
ATOM 1314 N N . PHE A 1 174 ? -9.961 -7.058 8.266 1.00 81.38 174 PHE A N 1
ATOM 1315 C CA . PHE A 1 174 ? -10.002 -5.670 7.811 1.00 81.38 174 PHE A CA 1
ATOM 1316 C C . PHE A 1 174 ? -11.083 -4.852 8.516 1.00 81.38 174 PHE A C 1
ATOM 1318 O O . PHE A 1 174 ? -10.789 -3.720 8.905 1.00 81.38 174 PHE A O 1
ATOM 1325 N N . LEU A 1 175 ? -12.274 -5.412 8.753 1.00 86.75 175 LEU A N 1
ATOM 1326 C CA . LEU A 1 175 ? -13.324 -4.763 9.543 1.00 86.75 175 LEU A CA 1
ATOM 1327 C C . LEU A 1 175 ? -12.851 -4.494 10.974 1.00 86.75 175 LEU A C 1
ATOM 1329 O O . LEU A 1 175 ? -12.974 -3.368 11.450 1.00 86.75 175 LEU A O 1
ATOM 1333 N N . GLN A 1 176 ? -12.229 -5.473 11.638 1.00 85.50 176 GLN A N 1
ATOM 1334 C CA . GLN A 1 176 ? -11.685 -5.301 12.992 1.00 85.50 176 GLN A CA 1
ATOM 1335 C C . GLN A 1 176 ? -10.663 -4.168 13.044 1.00 85.50 176 GLN A C 1
ATOM 1337 O O . GLN A 1 176 ? -10.768 -3.256 13.867 1.00 85.50 176 GLN A O 1
ATOM 1342 N N . ARG A 1 177 ? -9.693 -4.180 12.122 1.00 82.69 177 ARG A N 1
ATOM 1343 C CA . ARG A 1 177 ? -8.688 -3.118 12.029 1.00 82.69 177 ARG A CA 1
ATOM 1344 C C . ARG A 1 177 ? -9.329 -1.753 11.808 1.00 82.69 177 ARG A C 1
ATOM 1346 O O . ARG A 1 177 ? -8.838 -0.757 12.335 1.00 82.69 177 ARG A O 1
ATOM 1353 N N . HIS A 1 178 ? -10.381 -1.705 11.002 1.00 83.19 178 HIS A N 1
ATOM 1354 C CA . HIS A 1 178 ? -11.093 -0.480 10.697 1.00 83.19 178 HIS A CA 1
ATOM 1355 C C . HIS A 1 178 ? -11.820 0.078 11.919 1.00 83.19 178 HIS A C 1
ATOM 1357 O O . HIS A 1 178 ? -11.605 1.234 12.274 1.00 83.19 178 HIS A O 1
ATOM 1363 N N . VAL A 1 179 ? -12.631 -0.746 12.585 1.00 86.44 179 VAL A N 1
ATOM 1364 C CA . VAL A 1 179 ? -13.410 -0.350 13.765 1.00 86.44 179 VAL A CA 1
ATOM 1365 C C . VAL A 1 179 ? -12.486 0.120 14.887 1.00 86.44 179 VAL A C 1
ATOM 1367 O O . VAL A 1 179 ? -12.722 1.177 15.465 1.00 86.44 179 VAL A O 1
ATOM 1370 N N . LEU A 1 180 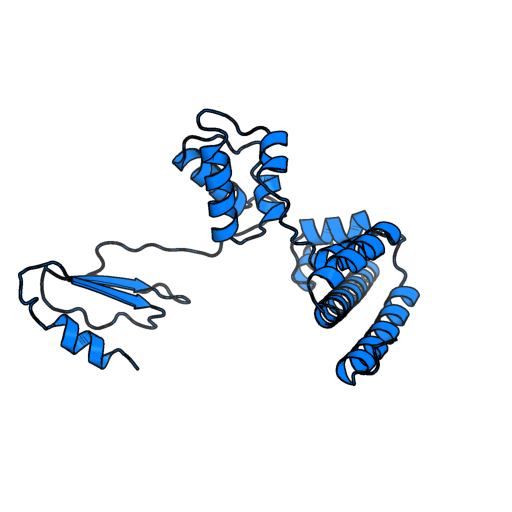? -11.378 -0.587 15.136 1.00 85.50 180 LEU A N 1
ATOM 1371 C CA . LEU A 1 180 ? -10.390 -0.177 16.140 1.00 85.50 180 LEU A CA 1
ATOM 1372 C C . LEU A 1 180 ? -9.738 1.171 15.807 1.00 85.50 180 LEU A C 1
ATOM 1374 O O . LEU A 1 180 ? -9.552 2.000 16.695 1.00 85.50 180 LEU A O 1
ATOM 1378 N N . ARG A 1 181 ? -9.417 1.418 14.531 1.00 83.75 181 ARG A N 1
ATOM 1379 C CA . ARG A 1 181 ? -8.883 2.716 14.094 1.00 83.75 181 ARG A CA 1
ATOM 1380 C C . ARG A 1 181 ? -9.899 3.836 14.259 1.00 83.75 181 ARG A C 1
ATOM 1382 O O . ARG A 1 181 ? -9.507 4.920 14.671 1.00 83.75 181 ARG A O 1
ATOM 1389 N N . GLN A 1 182 ? -11.177 3.575 13.990 1.00 83.75 182 GLN A N 1
ATOM 1390 C CA . GLN A 1 182 ? -12.224 4.573 14.208 1.00 83.75 182 GLN A CA 1
ATOM 1391 C C . GLN A 1 182 ? -12.444 4.863 15.681 1.00 83.75 182 GLN A C 1
ATOM 1393 O O . GLN A 1 182 ? -12.569 6.027 16.035 1.00 83.75 182 GLN A O 1
ATOM 1398 N N . PHE A 1 183 ? -12.387 3.848 16.537 1.00 85.12 183 PHE A N 1
ATOM 1399 C CA . PHE A 1 183 ? -12.460 4.044 17.980 1.00 85.12 183 PHE A CA 1
ATOM 1400 C C . PHE A 1 183 ? -11.292 4.899 18.503 1.00 85.12 183 PHE A C 1
ATOM 1402 O O . PHE A 1 183 ? -11.489 5.841 19.267 1.00 85.12 183 PHE A O 1
ATOM 1409 N N . GLN A 1 184 ? -10.068 4.621 18.037 1.00 86.62 184 GLN A N 1
ATOM 1410 C CA . GLN A 1 184 ? -8.887 5.430 18.359 1.00 86.62 184 GLN A CA 1
ATOM 1411 C C . GLN A 1 184 ? -9.013 6.867 17.841 1.00 86.62 184 GLN A C 1
ATOM 1413 O O . GLN A 1 184 ? -8.677 7.806 18.556 1.00 86.62 184 GLN A O 1
ATOM 1418 N N . MET A 1 185 ? -9.504 7.043 16.613 1.00 85.00 185 MET A N 1
ATOM 1419 C CA . MET A 1 185 ? -9.724 8.358 16.013 1.00 85.00 185 MET A CA 1
ATOM 1420 C C . MET A 1 185 ? -10.776 9.163 16.786 1.00 85.00 185 MET A C 1
ATOM 1422 O O . MET A 1 185 ? -10.540 10.329 17.084 1.00 85.00 185 MET A O 1
ATOM 1426 N N . GLU A 1 186 ? -11.902 8.544 17.153 1.00 83.75 186 GLU A N 1
ATOM 1427 C CA . GLU A 1 186 ? -12.950 9.160 17.977 1.00 83.75 186 GLU A CA 1
ATOM 1428 C C . GLU A 1 186 ? -12.385 9.605 19.330 1.00 83.75 186 GLU A C 1
ATOM 1430 O O . GLU A 1 186 ? -12.532 10.766 19.695 1.00 83.75 186 GLU A O 1
ATOM 1435 N N . SER A 1 187 ? -11.633 8.738 20.017 1.00 85.81 187 SER A N 1
ATOM 1436 C CA . SER A 1 187 ? -11.006 9.074 21.305 1.00 85.81 187 SER A CA 1
ATOM 1437 C C . SER A 1 187 ? -9.999 10.231 21.199 1.00 85.81 187 SER A C 1
ATOM 1439 O O . SER A 1 187 ? -9.919 11.067 22.096 1.00 85.81 187 SER A O 1
ATOM 1441 N N . LEU A 1 188 ? -9.223 10.304 20.109 1.00 87.38 188 LEU A N 1
ATOM 1442 C CA . LEU A 1 188 ? -8.289 11.412 19.862 1.00 87.38 188 LEU A CA 1
ATOM 1443 C C . LEU A 1 188 ? -9.027 12.725 19.566 1.00 87.38 188 LEU A C 1
ATOM 1445 O O . LEU A 1 188 ? -8.607 13.780 20.041 1.00 87.38 188 LEU A O 1
ATOM 1449 N N . ASN A 1 189 ? -10.127 12.655 18.813 1.00 82.50 189 ASN A N 1
ATOM 1450 C CA . ASN A 1 189 ? -10.965 13.811 18.507 1.00 82.50 189 ASN A CA 1
ATOM 1451 C C . ASN A 1 189 ? -11.678 14.342 19.764 1.00 82.50 189 ASN A C 1
ATOM 1453 O O . ASN A 1 189 ? -11.670 15.548 19.990 1.00 82.50 189 ASN A O 1
ATOM 1457 N N . GLU A 1 190 ? -12.244 13.465 20.604 1.00 83.06 190 GLU A N 1
ATOM 1458 C CA . GLU A 1 190 ? -12.853 13.831 21.897 1.00 83.06 190 GLU A CA 1
ATOM 1459 C C . GLU A 1 190 ? -11.842 14.505 22.836 1.00 83.06 190 GLU A C 1
ATOM 1461 O O . GLU A 1 190 ? -12.172 15.468 23.523 1.00 83.06 190 GLU A O 1
ATOM 1466 N N . ALA A 1 191 ? -10.592 14.034 22.837 1.00 87.06 191 ALA A N 1
ATOM 1467 C CA . ALA A 1 191 ? -9.506 14.620 23.617 1.00 87.06 191 ALA A CA 1
ATOM 1468 C C . ALA A 1 191 ? -8.977 15.954 23.045 1.00 87.06 191 ALA A C 1
ATOM 1470 O O . ALA A 1 191 ? -8.020 16.509 23.584 1.00 87.06 191 ALA A O 1
ATOM 1471 N N . GLY A 1 192 ? -9.556 16.462 21.949 1.00 86.56 192 GLY A N 1
ATOM 1472 C CA . GLY A 1 192 ? -9.163 17.726 21.326 1.00 86.56 192 GLY A CA 1
ATOM 1473 C C . GLY A 1 192 ? -7.785 17.695 20.658 1.00 86.56 192 GLY A C 1
ATOM 1474 O O . GLY A 1 192 ? -7.178 18.747 20.460 1.00 86.56 192 GLY A O 1
ATOM 1475 N N . VAL A 1 193 ? -7.264 16.510 20.319 1.00 88.38 193 VAL A N 1
ATOM 1476 C CA . VAL A 1 193 ? -5.938 16.378 19.699 1.00 88.38 193 VAL A CA 1
ATOM 1477 C C . VAL A 1 193 ? -5.970 16.965 18.278 1.00 88.38 193 VAL A C 1
ATOM 1479 O O . VAL A 1 193 ? -6.842 16.595 17.486 1.00 88.38 193 VAL A O 1
ATOM 1482 N N . PRO A 1 194 ? -5.015 17.837 17.897 1.00 86.31 194 PRO A N 1
ATOM 1483 C CA . PRO A 1 194 ? -4.946 18.383 16.544 1.00 86.31 194 PRO A CA 1
ATOM 1484 C C . PRO A 1 194 ? -4.853 17.283 15.477 1.00 86.31 194 PRO A C 1
ATOM 1486 O O . PRO A 1 194 ? -4.116 16.312 15.642 1.00 86.31 194 PRO A O 1
ATOM 1489 N N . GLN A 1 195 ? -5.543 17.445 14.342 1.00 80.31 195 GLN A N 1
ATOM 1490 C CA . GLN A 1 195 ? -5.646 16.399 13.305 1.00 80.31 195 GLN A CA 1
ATOM 1491 C C . GLN A 1 195 ? -4.290 15.884 12.796 1.00 80.31 195 GLN A C 1
ATOM 1493 O O . GLN A 1 195 ? -4.144 14.700 12.500 1.00 80.31 195 GLN A O 1
ATOM 1498 N N . THR A 1 196 ? -3.290 16.759 12.686 1.00 78.31 196 THR A N 1
ATOM 1499 C CA . THR A 1 196 ? -1.931 16.403 12.249 1.00 78.31 196 THR A CA 1
ATOM 1500 C C . THR A 1 196 ? -1.226 15.500 13.261 1.00 78.31 196 THR A C 1
ATOM 1502 O O . THR A 1 196 ? -0.596 14.510 12.884 1.00 78.31 196 THR A O 1
ATOM 1505 N N . GLU A 1 197 ? -1.379 15.795 14.551 1.00 84.56 197 GLU A N 1
ATOM 1506 C CA . GLU A 1 197 ? -0.859 14.976 15.641 1.00 84.56 197 GLU A CA 1
ATOM 1507 C C . GLU A 1 197 ? -1.634 13.658 15.762 1.00 84.56 197 GLU A C 1
ATOM 1509 O O . GLU A 1 197 ? -1.031 12.590 15.884 1.00 84.56 197 GLU A O 1
ATOM 1514 N N . ALA A 1 198 ? -2.961 13.705 15.646 1.00 85.19 198 ALA A N 1
ATOM 1515 C CA . ALA A 1 198 ? -3.816 12.528 15.685 1.00 85.19 198 ALA A CA 1
ATOM 1516 C C . ALA A 1 198 ? -3.507 11.553 14.533 1.00 85.19 198 ALA A C 1
ATOM 1518 O O . ALA A 1 198 ? -3.372 10.351 14.765 1.00 85.19 198 ALA A O 1
ATOM 1519 N N . ALA A 1 199 ? -3.289 12.058 13.313 1.00 76.69 199 ALA A N 1
ATOM 1520 C CA . ALA A 1 199 ? -2.857 11.256 12.167 1.00 76.69 199 ALA A CA 1
ATOM 1521 C C . ALA A 1 199 ? -1.516 10.549 12.429 1.00 76.69 199 ALA A C 1
ATOM 1523 O O . ALA A 1 199 ? -1.380 9.352 12.153 1.00 76.69 199 ALA A O 1
ATOM 1524 N N . SER A 1 200 ? -0.555 11.268 13.021 1.00 80.44 200 SER A N 1
ATOM 1525 C CA . SER A 1 200 ? 0.749 10.724 13.414 1.00 80.44 200 SER A CA 1
ATOM 1526 C C . SER A 1 200 ? 0.613 9.612 14.461 1.00 80.44 200 SER A C 1
ATOM 1528 O O . SER A 1 200 ? 1.131 8.512 14.256 1.00 80.44 200 SER A O 1
ATOM 1530 N N . ARG A 1 201 ? -0.160 9.844 15.535 1.00 83.12 201 ARG A N 1
ATOM 1531 C CA . ARG A 1 201 ? -0.434 8.849 16.592 1.00 83.12 201 ARG A CA 1
ATOM 1532 C C . ARG A 1 201 ? -1.141 7.601 16.052 1.00 83.12 201 ARG A C 1
ATOM 1534 O O . ARG A 1 201 ? -0.843 6.492 16.483 1.00 83.12 201 ARG A O 1
ATOM 1541 N N . LEU A 1 202 ? -2.034 7.769 15.077 1.00 77.44 202 LEU A N 1
ATOM 1542 C CA . LEU A 1 202 ? -2.752 6.675 14.416 1.00 77.44 202 LEU A CA 1
ATOM 1543 C C . LEU A 1 202 ? -1.897 5.959 13.344 1.00 77.44 202 LEU A C 1
ATOM 1545 O O . LEU A 1 202 ? -2.312 4.942 12.778 1.00 77.44 202 LEU A O 1
ATOM 1549 N N . GLY A 1 203 ? -0.700 6.476 13.040 1.00 75.06 203 GLY A N 1
ATOM 1550 C CA . GLY A 1 203 ? 0.208 5.925 12.035 1.00 75.06 203 GLY A CA 1
A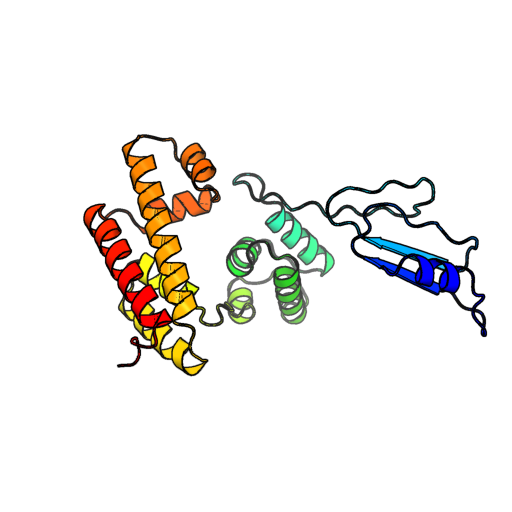TOM 1551 C C . GLY A 1 203 ? -0.350 5.985 10.610 1.00 75.06 203 GLY A C 1
ATOM 1552 O O . GLY A 1 203 ? -0.030 5.125 9.781 1.00 75.06 203 GLY A O 1
ATOM 1553 N N 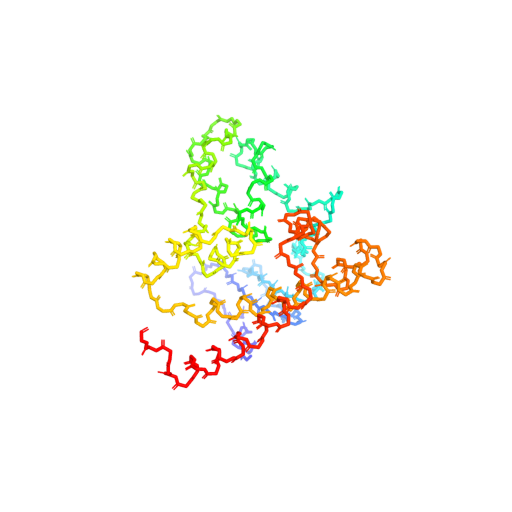. VAL A 1 204 ? -1.219 6.958 10.322 1.00 69.19 204 VAL A N 1
ATOM 1554 C CA . VAL A 1 204 ? -1.821 7.174 8.999 1.00 69.19 204 VAL A CA 1
ATOM 1555 C C . VAL A 1 204 ? -1.436 8.543 8.446 1.00 69.19 204 VAL A C 1
ATOM 1557 O O . VAL A 1 204 ? -1.047 9.454 9.166 1.00 69.19 204 VAL A O 1
ATOM 1560 N N . HIS A 1 205 ? -1.527 8.694 7.129 1.00 68.56 205 HIS A N 1
ATOM 1561 C CA . HIS A 1 205 ? -1.232 9.963 6.474 1.00 68.56 205 HIS A CA 1
ATOM 1562 C C . HIS A 1 205 ? -2.316 11.025 6.780 1.00 68.56 205 HIS A C 1
ATOM 1564 O O . HIS A 1 205 ? -3.489 10.642 6.791 1.00 68.56 205 HIS A O 1
ATOM 1570 N N . PRO A 1 206 ? -1.996 12.328 6.949 1.00 67.94 206 PRO A N 1
ATOM 1571 C CA . PRO A 1 206 ? -2.987 13.378 7.217 1.00 67.94 206 PRO A CA 1
ATOM 1572 C C . PRO A 1 206 ? -4.143 13.434 6.215 1.00 67.94 206 PRO A C 1
ATOM 1574 O O . PRO A 1 206 ? -5.291 13.476 6.638 1.00 67.94 206 PRO A O 1
ATOM 1577 N N . PHE A 1 207 ? -3.892 13.308 4.906 1.00 66.62 207 PHE A N 1
ATOM 1578 C CA . PHE A 1 207 ? -4.973 13.171 3.912 1.00 66.62 207 PHE A CA 1
ATOM 1579 C C . PHE A 1 207 ? -5.897 11.971 4.184 1.00 66.62 207 PHE A C 1
ATOM 1581 O O . PHE A 1 207 ? -7.110 12.063 4.020 1.00 66.62 207 PHE A O 1
ATOM 1588 N N . VAL A 1 208 ? -5.340 10.832 4.612 1.00 66.25 208 VAL A N 1
ATOM 1589 C CA . VAL A 1 208 ? -6.125 9.629 4.929 1.00 66.25 208 VAL A CA 1
ATOM 1590 C C . VAL A 1 208 ? -6.922 9.841 6.213 1.00 66.25 208 VAL A C 1
ATOM 1592 O O . VAL A 1 208 ? -8.089 9.472 6.246 1.00 66.25 208 VAL A O 1
ATOM 1595 N N . TYR A 1 209 ? -6.328 10.475 7.227 1.00 75.38 209 TYR A N 1
ATOM 1596 C CA . TYR A 1 209 ? -7.017 10.868 8.457 1.00 75.38 209 TYR A CA 1
ATOM 1597 C C . TYR A 1 209 ? -8.172 11.830 8.166 1.00 75.38 209 TYR A C 1
ATOM 1599 O O . TYR A 1 209 ? -9.298 11.596 8.587 1.00 75.38 209 TYR A O 1
ATOM 1607 N N . ARG A 1 210 ? -7.913 12.874 7.372 1.00 73.44 210 ARG A N 1
ATOM 1608 C CA . ARG A 1 210 ? -8.912 13.856 6.946 1.00 73.44 210 ARG A CA 1
ATOM 1609 C C . ARG A 1 210 ? -10.047 13.180 6.189 1.00 73.44 210 ARG A C 1
ATOM 1611 O O . ARG A 1 210 ? -11.195 13.337 6.575 1.00 73.44 210 ARG A O 1
ATOM 1618 N N . LYS A 1 211 ? -9.733 12.328 5.208 1.00 70.88 211 LYS A N 1
ATOM 1619 C CA . LYS A 1 211 ? -10.739 11.544 4.482 1.00 70.88 211 LYS A CA 1
ATOM 1620 C C . LYS A 1 211 ? -11.542 10.636 5.419 1.00 70.88 211 LYS A C 1
ATOM 1622 O O . LYS A 1 211 ? -12.756 10.553 5.271 1.00 70.88 211 LYS A O 1
ATOM 1627 N N . MET A 1 212 ? -10.895 9.970 6.379 1.00 69.88 212 MET A N 1
ATOM 1628 C CA . MET A 1 212 ? -11.561 9.140 7.396 1.00 69.88 212 MET A CA 1
ATOM 1629 C C . MET A 1 212 ? -12.458 9.954 8.331 1.00 69.88 212 MET A C 1
ATOM 1631 O O . MET A 1 212 ? -13.453 9.416 8.803 1.00 69.88 212 MET A O 1
ATOM 1635 N N . SER A 1 213 ? -12.119 11.215 8.588 1.00 70.94 213 SER A N 1
ATOM 1636 C CA . SER A 1 213 ? -12.914 12.135 9.398 1.00 70.94 213 SER A CA 1
ATOM 1637 C C . SER A 1 213 ? -14.105 12.689 8.602 1.00 70.94 213 SER A C 1
ATOM 1639 O O . SER A 1 213 ? -15.249 12.510 9.002 1.00 70.94 213 SER A O 1
ATOM 1641 N N . GLU A 1 214 ? -13.862 13.269 7.422 1.00 68.00 214 GLU A N 1
ATOM 1642 C CA . GLU A 1 214 ? -14.861 13.960 6.592 1.00 68.00 214 GLU A CA 1
ATOM 1643 C C . GLU A 1 214 ? -15.930 13.026 6.018 1.00 68.00 214 GLU A C 1
ATOM 1645 O O . GLU A 1 214 ? -17.115 13.342 6.061 1.00 68.00 214 GLU A O 1
ATOM 1650 N N . SER A 1 215 ? -15.540 11.851 5.511 1.00 58.59 215 SER A N 1
ATOM 1651 C CA . SER A 1 215 ? -16.492 10.910 4.893 1.00 58.59 215 SER A CA 1
ATOM 1652 C C . SER A 1 215 ? -17.406 10.196 5.898 1.00 58.59 215 SER A C 1
ATOM 1654 O O . SER A 1 215 ? -18.211 9.359 5.496 1.00 58.59 215 SER A O 1
ATOM 1656 N N . ARG A 1 216 ? -17.255 10.466 7.205 1.00 62.88 216 ARG A N 1
ATOM 1657 C CA . ARG A 1 216 ? -17.818 9.630 8.280 1.00 62.88 216 ARG A CA 1
ATOM 1658 C C . ARG A 1 216 ? -18.435 10.392 9.445 1.00 62.88 216 ARG A C 1
ATOM 1660 O O . ARG A 1 216 ? -18.830 9.756 10.424 1.00 62.88 216 ARG A O 1
ATOM 1667 N N . LEU A 1 217 ? -18.538 11.718 9.347 1.00 56.34 217 LEU A N 1
ATOM 1668 C CA . LEU A 1 217 ? -19.233 12.540 10.337 1.00 56.34 217 LEU A CA 1
ATOM 1669 C C . LEU A 1 217 ? -20.684 12.051 10.488 1.00 56.34 217 LEU A C 1
ATOM 1671 O O . LEU A 1 217 ? -21.461 12.094 9.540 1.00 56.34 217 LEU A O 1
ATOM 1675 N N . GLY A 1 218 ? -21.025 11.547 11.678 1.00 63.66 218 GLY A N 1
ATOM 1676 C CA . GLY A 1 218 ? -22.372 11.085 12.034 1.00 63.66 218 GLY A CA 1
ATOM 1677 C C . GLY A 1 218 ? -22.698 9.613 11.738 1.00 63.66 218 GLY A C 1
ATOM 1678 O O . GLY A 1 218 ? -23.740 9.144 12.181 1.00 63.66 218 GLY A O 1
ATOM 1679 N N . LEU A 1 219 ? -21.830 8.861 11.047 1.00 71.88 219 LEU A N 1
ATOM 1680 C CA . LEU A 1 219 ? -22.080 7.437 10.745 1.00 71.88 219 LEU A CA 1
ATOM 1681 C C . LEU A 1 219 ? -21.745 6.493 11.908 1.00 71.88 219 LEU A C 1
ATOM 1683 O O . LEU A 1 219 ? -22.306 5.404 12.002 1.00 71.88 219 LEU A O 1
ATOM 1687 N N . TRP A 1 220 ? -20.819 6.896 12.777 1.00 77.38 220 TRP A N 1
ATOM 1688 C CA . TRP A 1 220 ? -20.293 6.062 13.854 1.00 77.38 220 TRP A CA 1
ATOM 1689 C C . TRP A 1 220 ? -20.489 6.760 15.190 1.00 77.38 220 TRP A C 1
ATOM 1691 O O . TRP A 1 220 ? -20.063 7.897 15.364 1.00 77.38 220 TRP A O 1
ATOM 1701 N N . SER A 1 221 ? -21.107 6.058 16.133 1.00 82.25 221 SER A N 1
ATOM 1702 C CA . SER A 1 221 ? -21.107 6.427 17.547 1.00 82.25 221 SER A CA 1
ATOM 1703 C C . SER A 1 221 ? -20.194 5.496 18.336 1.00 82.25 221 SER A C 1
ATOM 1705 O O . SER A 1 221 ? -20.077 4.312 17.996 1.00 82.25 221 SER A O 1
ATOM 1707 N N . ARG A 1 222 ? -19.635 5.974 19.447 1.00 81.81 222 ARG A N 1
ATOM 1708 C CA . ARG A 1 222 ? -18.889 5.147 20.403 1.00 81.81 222 ARG A CA 1
ATOM 1709 C C . ARG A 1 222 ? -19.582 3.833 20.761 1.00 81.81 222 ARG A C 1
ATOM 1711 O O . ARG A 1 222 ? -18.952 2.777 20.764 1.00 81.81 222 ARG A O 1
ATOM 1718 N N . SER A 1 223 ? -20.893 3.881 21.009 1.00 86.00 223 SER A N 1
ATOM 1719 C CA . SER A 1 223 ? -21.709 2.693 21.296 1.00 86.00 223 SER A CA 1
ATOM 1720 C C . SER A 1 223 ? -21.747 1.722 20.108 1.00 86.00 223 SER A C 1
ATOM 1722 O O . SER A 1 223 ? -21.534 0.521 20.284 1.00 86.00 223 SER A O 1
ATOM 1724 N N . SER A 1 224 ? -21.936 2.232 18.884 1.00 85.38 224 SER A N 1
ATOM 1725 C CA . SER A 1 224 ? -21.937 1.406 17.670 1.00 85.38 224 SER A CA 1
ATOM 1726 C C . SER A 1 224 ? -20.573 0.770 17.389 1.00 85.38 224 SER A C 1
ATOM 1728 O O . SER A 1 224 ? -20.512 -0.400 17.011 1.00 85.38 224 SER A O 1
ATOM 1730 N N . LEU A 1 225 ? -19.475 1.499 17.623 1.00 86.50 225 LEU A N 1
ATOM 1731 C CA . LEU A 1 225 ? -18.115 0.994 17.451 1.00 86.50 225 LEU A CA 1
ATOM 1732 C C . LEU A 1 225 ? -17.815 -0.096 18.477 1.00 86.50 225 LEU A C 1
ATOM 1734 O O . LEU A 1 225 ? -17.328 -1.159 18.099 1.00 86.50 225 LEU A O 1
ATOM 1738 N N . PHE A 1 226 ? -18.179 0.118 19.744 1.00 88.06 226 PHE A N 1
ATOM 1739 C CA . PHE A 1 226 ? -18.017 -0.882 20.798 1.00 88.06 226 PHE A CA 1
ATOM 1740 C C . PHE A 1 226 ? -18.792 -2.171 20.483 1.00 88.06 226 PHE A C 1
ATOM 1742 O O . PHE A 1 226 ? -18.208 -3.253 20.458 1.00 88.06 226 PHE A O 1
ATOM 1749 N N . SER A 1 227 ? -20.077 -2.055 20.127 1.00 89.25 227 SER A N 1
ATOM 1750 C CA . SER A 1 227 ? -20.893 -3.211 19.723 1.00 89.25 227 SER A CA 1
ATOM 1751 C C . SER A 1 227 ? -20.331 -3.913 18.478 1.00 89.25 227 SER A C 1
ATOM 1753 O O . SER A 1 227 ? -20.367 -5.140 18.378 1.00 89.25 227 SER A O 1
ATOM 1755 N N . SER A 1 228 ? -19.760 -3.157 17.535 1.00 89.38 228 SER A N 1
ATOM 1756 C CA . SER A 1 228 ? -19.121 -3.722 16.341 1.00 89.38 228 SER A CA 1
ATOM 1757 C C . SER A 1 228 ? -17.877 -4.542 16.685 1.00 89.38 228 SER A C 1
ATOM 1759 O O . SER A 1 228 ? -17.670 -5.596 16.087 1.00 89.38 228 SER A O 1
ATOM 1761 N N . VAL A 1 229 ? -17.067 -4.108 17.660 1.00 88.94 229 VAL A N 1
ATOM 1762 C CA . VAL A 1 229 ? -15.910 -4.885 18.140 1.00 88.94 229 VAL A CA 1
ATOM 1763 C C . VAL A 1 229 ? -16.360 -6.227 18.721 1.00 88.94 229 VAL A C 1
ATOM 1765 O O . VAL A 1 229 ? -15.777 -7.255 18.376 1.00 88.94 229 VAL A O 1
ATOM 1768 N N . GLU A 1 230 ? -17.404 -6.245 19.554 1.00 90.69 230 GLU A N 1
ATOM 1769 C CA . GLU A 1 230 ? -17.919 -7.488 20.143 1.00 90.69 230 GLU A CA 1
ATOM 1770 C C . GLU A 1 230 ? -18.427 -8.464 19.078 1.00 90.69 230 GLU A C 1
ATOM 1772 O O . GLU A 1 230 ? -18.005 -9.623 19.055 1.00 90.69 230 GLU A O 1
ATOM 1777 N N . LYS A 1 231 ? -19.245 -7.982 18.135 1.00 91.56 231 LYS A N 1
ATOM 1778 C CA . LYS A 1 231 ? -19.763 -8.803 17.030 1.00 91.56 231 LYS A CA 1
ATOM 1779 C C . LYS A 1 231 ? -18.646 -9.356 16.150 1.00 91.56 231 LYS A C 1
ATOM 1781 O O . LYS A 1 231 ? -18.667 -10.527 15.781 1.00 91.56 231 LYS A O 1
ATOM 1786 N N . LEU A 1 232 ? -17.639 -8.542 15.830 1.00 91.25 232 LEU A N 1
ATOM 1787 C CA . LEU A 1 232 ? -16.496 -8.984 15.027 1.00 91.25 232 LEU A CA 1
ATOM 1788 C C . LEU A 1 232 ? -15.608 -9.987 15.767 1.00 91.25 232 LEU A C 1
ATOM 1790 O O . LEU A 1 232 ? -14.995 -10.839 15.124 1.00 91.25 232 LEU A O 1
ATOM 1794 N N . ARG A 1 233 ? -15.522 -9.905 17.099 1.00 91.56 233 ARG A N 1
ATOM 1795 C CA . ARG A 1 233 ? -14.835 -10.905 17.926 1.00 91.56 233 ARG A CA 1
ATOM 1796 C C . ARG A 1 233 ? -15.573 -12.241 17.883 1.00 91.56 233 ARG A C 1
ATOM 1798 O O . ARG A 1 233 ? -14.946 -13.278 17.690 1.00 91.56 233 ARG A O 1
ATOM 1805 N N . GLU A 1 234 ? -16.892 -12.223 18.057 1.00 92.00 234 GLU A N 1
ATOM 1806 C CA . GLU A 1 234 ? -17.724 -13.428 17.974 1.00 92.00 234 GLU A CA 1
ATOM 1807 C C . GLU A 1 234 ? -17.632 -14.080 16.595 1.00 92.00 234 GLU A C 1
ATOM 1809 O O . GLU A 1 234 ? -17.430 -15.293 16.498 1.00 92.00 234 GLU A O 1
ATOM 1814 N N . LEU A 1 235 ? -17.693 -13.265 15.541 1.00 90.75 235 LEU A N 1
ATOM 1815 C CA . LEU A 1 235 ? -17.572 -13.713 14.160 1.00 90.75 235 LEU A CA 1
ATOM 1816 C C . LEU A 1 235 ? -16.194 -14.325 13.866 1.00 90.75 235 LEU A C 1
ATOM 1818 O O . LEU A 1 235 ? -16.124 -15.394 13.265 1.00 90.75 235 LEU A O 1
ATOM 1822 N N . ASP A 1 236 ? -15.103 -13.711 14.333 1.00 90.81 236 ASP A N 1
ATOM 1823 C CA . ASP A 1 236 ? -13.745 -14.257 14.189 1.00 90.81 236 ASP A CA 1
ATOM 1824 C C . ASP A 1 236 ? -13.594 -15.620 14.881 1.00 90.81 236 ASP A C 1
ATOM 1826 O O . ASP A 1 236 ? -13.063 -16.567 14.295 1.00 90.81 236 ASP A O 1
ATOM 1830 N N . VAL A 1 237 ? -14.125 -15.759 16.102 1.00 90.94 237 VAL A N 1
ATOM 1831 C CA . VAL A 1 237 ? -14.126 -17.034 16.835 1.00 90.94 237 VAL A CA 1
ATOM 1832 C C . VAL A 1 237 ? -14.962 -18.086 16.107 1.00 90.94 237 VAL A C 1
ATOM 1834 O O . VAL A 1 237 ? -14.535 -19.237 15.997 1.00 90.94 237 VAL A O 1
ATOM 1837 N N . ALA A 1 238 ? -16.144 -17.720 15.608 1.00 88.50 238 ALA A N 1
ATOM 1838 C CA . ALA A 1 238 ? -17.012 -18.627 14.864 1.00 88.50 238 ALA A CA 1
ATOM 1839 C C . ALA A 1 238 ? -16.360 -19.091 13.553 1.00 88.50 238 ALA A C 1
ATOM 1841 O O . ALA A 1 238 ? -16.374 -20.289 13.261 1.00 88.50 238 ALA A O 1
ATOM 1842 N N . HIS A 1 239 ? -15.738 -18.173 12.808 1.00 86.50 239 HIS A N 1
ATOM 1843 C CA . HIS A 1 239 ? -15.022 -18.463 11.568 1.00 86.50 239 HIS A CA 1
ATOM 1844 C C . HIS A 1 239 ? -13.834 -19.401 11.813 1.00 86.50 239 HIS A C 1
ATOM 1846 O O . HIS A 1 239 ? -13.767 -20.472 11.215 1.00 86.50 239 HIS A O 1
ATOM 1852 N N . LYS A 1 240 ? -12.965 -19.089 12.784 1.00 85.19 240 LYS A N 1
ATOM 1853 C CA . LYS A 1 240 ? -11.811 -19.937 13.145 1.00 85.19 240 LYS A CA 1
ATOM 1854 C C . LYS A 1 240 ? -12.200 -21.320 13.667 1.00 85.19 240 LYS A C 1
ATOM 1856 O O . LYS A 1 240 ? -11.413 -22.255 13.569 1.00 85.19 240 LYS A O 1
ATOM 1861 N N . ARG A 1 241 ? -13.405 -21.466 14.226 1.00 87.38 241 ARG A N 1
ATOM 1862 C CA . ARG A 1 241 ? -13.961 -22.752 14.685 1.00 87.38 241 ARG A CA 1
ATOM 1863 C C . ARG A 1 241 ? -14.758 -23.494 13.606 1.00 87.38 241 ARG A C 1
ATOM 1865 O O . ARG A 1 241 ? -15.378 -24.504 13.926 1.00 87.38 241 ARG A O 1
ATOM 1872 N N . GLY A 1 242 ? -14.802 -22.993 12.369 1.00 76.75 242 GLY A N 1
ATOM 1873 C CA . GLY A 1 242 ? -15.557 -23.599 11.267 1.00 76.75 242 GLY A CA 1
ATOM 1874 C C . GLY A 1 242 ? -17.081 -23.526 11.422 1.00 76.75 242 GLY A C 1
ATOM 1875 O O . GLY A 1 242 ? -17.806 -24.172 10.674 1.00 76.75 242 GLY A O 1
ATOM 1876 N N . LYS A 1 243 ? -17.594 -22.739 12.376 1.00 64.69 243 LYS A N 1
ATOM 1877 C CA . LYS A 1 243 ? -19.035 -22.607 12.668 1.00 64.69 243 LYS A CA 1
ATOM 1878 C C . LYS A 1 243 ? -19.732 -21.524 11.836 1.00 64.69 243 LYS A C 1
ATOM 1880 O O . LYS A 1 243 ? -20.918 -21.291 12.024 1.00 64.69 243 LYS A O 1
ATOM 1885 N N . SER A 1 244 ? -19.003 -20.862 10.936 1.00 57.00 244 SER A N 1
ATOM 1886 C CA . SER A 1 244 ? -19.501 -19.748 10.114 1.00 57.00 244 SER A CA 1
ATOM 1887 C C . SER A 1 244 ? -20.247 -20.181 8.842 1.00 57.00 244 SER A C 1
ATOM 1889 O O . SER A 1 244 ? -20.723 -19.315 8.116 1.00 57.00 244 SER A O 1
ATOM 1891 N N . ARG A 1 245 ? -20.354 -21.483 8.543 1.00 41.50 245 ARG A N 1
ATOM 1892 C CA . ARG A 1 245 ? -21.170 -21.976 7.422 1.00 41.50 245 ARG A CA 1
ATOM 1893 C C . ARG A 1 245 ? -22.616 -22.186 7.870 1.00 41.50 245 ARG A C 1
ATOM 1895 O O . ARG A 1 245 ? -22.943 -23.243 8.411 1.00 41.50 245 ARG A O 1
ATOM 1902 N N . ARG A 1 246 ? -23.458 -21.188 7.623 1.00 40.97 246 ARG A N 1
ATOM 1903 C CA . ARG A 1 246 ? -24.884 -21.353 7.330 1.00 40.97 246 ARG A CA 1
ATOM 1904 C C . ARG A 1 246 ? -25.280 -20.355 6.262 1.00 40.97 246 ARG A C 1
ATOM 1906 O O . ARG A 1 246 ? -24.822 -19.200 6.381 1.00 40.97 246 ARG A O 1
#

Radius of gyration: 24.88 Å; Cα contacts (8 Å, |Δi|>4): 217; chains: 1; bounding box: 67×43×52 Å

Organism: NCBI:txid412755

Foldseek 3Di:
DCLVVCQVVLQDDDPPDAAEEAEAEQDPADRDHRDDPRYHYHYYHDPDQYDDPPDPDGDDDDQFDCAPVDGVQLVVLQVLCVVLQEGCVPPSVVLCVLVPSPVVSSNVLSVQQCVVCVHYYRDPVNSPVSPPSPPPLALVVLLVCVLLVNNVSSVVSVVVVVVVHDPVLVNLVVNLLVLVLVLQLVVCVVVVHDLCVSCVVSVHHSVVSVCSPVSHVPPDDPVRSVVSNVVSVVVNVCVVVVNNDD

InterPro domains:
  IPR005790 DNA polymerase III, delta subunit [PTHR34388] (14-243)
  IPR005790 DNA polymerase III, delta subunit [TIGR01128] (7-243)
  IPR008921 DNA polymerase III, clamp loader complex, gamma/delta/delta subunit, C-terminal [SSF48019] (138-242)
  IPR048466 DNA polymerase III delta subunit-like, C-terminal domain [PF21694] (142-244)

Nearest PDB structures (foldseek):
  3zh9-assembly1_B  TM=5.642E-01  e=6.493E-08  Bacillus subtilis subsp. subtilis str. 168
  8vap-assembly1_A  TM=5.567E-01  e=3.883E-06  Escherichia coli
  1jqj-assembly1_C  TM=4.251E-01  e=6.965E-06  Escherichia coli
  6vvo-assembly1_D  TM=3.768E-01  e=2.626E-02  Homo sapiens
  8umv-assembly1_D  TM=3.767E-01  e=1.045E-01  Homo sapiens

Mean predicted aligned error: 15.02 Å